Protein AF-0000000078002116 (afdb_homodimer)

Foldseek 3Di:
DALVVLQPDKDKDWDWDQDPVRDTFTQAIDIDSSNPHDQVFQAWDKDWGHDDVVDDCPLVPRTKIWTKGKHKQAAPPPDPDGDNHIDIDMGTDDIDRRDGSDPPPPPPPPDD/DALVVLLPDKDKDWDWDQDPVRDTFTLAIDIDSSNPDDQVFQAWDKDWGHDDVVPDPPQPPSTKIWTKGKHKQAADDPDPDGDNHIDIDMGTDDIDPRDGRDPPPPPPVPDD

Nearest PDB structures (foldseek):
  8t1l-assembly1_K  TM=4.601E-01  e=5.569E+00  Mus musculus
  8t9d-assembly1_K  TM=4.390E-01  e=6.264E+00  Homo sapiens
  5w5p-assembly1_A  TM=2.773E-01  e=3.479E+00  Acinetobacter phage AM24
  4r7y-assembly1_A  TM=2.164E-01  e=5.569E+00  Saccharolobus solfataricus P2
  5w5p-assembly1_A  TM=5.821E-01  e=2.685E+00  Acinetobacter phage AM24

Solvent-accessible surface area (backbone atoms only — not comparable to full-atom values): 12352 Å² total; per-residue (Å²): 56,57,75,71,67,34,53,39,28,29,42,34,45,31,40,28,35,48,46,97,87,72,45,75,36,59,29,24,28,45,75,42,47,52,66,74,50,66,73,85,57,51,60,71,44,80,41,69,22,35,70,64,75,89,50,74,72,72,73,62,58,30,56,18,32,37,30,33,21,44,44,76,44,65,44,50,56,70,61,101,79,50,51,85,41,7,31,41,37,37,41,41,42,43,74,42,73,78,33,62,50,64,76,70,74,78,73,76,73,74,74,135,58,58,72,74,70,31,56,37,30,30,43,35,46,30,42,30,36,46,45,96,86,71,46,76,36,57,28,20,28,44,74,42,47,50,58,76,51,67,73,85,56,52,59,72,43,79,41,68,24,34,62,67,75,88,48,71,73,74,64,72,55,12,58,22,33,38,29,33,21,44,42,76,43,69,44,51,61,89,57,99,80,53,51,84,41,8,30,41,37,37,39,40,42,43,73,42,72,79,36,62,46,58,74,68,74,78,73,74,71,74,73,135

Secondary structure (DSSP, 8-state):
--GGGGTTEEEEEEEEEE-TTS-EEEEEEEEEETTTS-TT--S-EEEEPBP-TTS-TT------EEEEEEEEE-TT-TTTTS-SS-EEEEEEEEEES---------------/--GGGGTTEEEEEEEEEE-TTS-EEEEEEEEEETTT--TT--S-EEEEPBP-TTS-TT------EEEEEEEEE-S---STTS-SS-EEEEEEEEEES---------------

pLDDT: mean 79.36, std 20.82, range [23.92, 98.0]

Organism: NCBI:txid55544

Radius of gyration: 19.46 Å; Cα contacts (8 Å, |Δi|>4): 494; chains: 2; bounding box: 41×71×50 Å

Sequence (224 aa):
MEQAELQGRILNLSVWHHDALGRNLFMGEVELELSSWDWSNTGPAWFNLQPRMRVLPDVLGSRGKLLFAVKFIPAGTEGAGLPPTGELHIWVKAAQSLMPIRSGTVDSFAQWMEQAELQGRILNLSVWHHDALGRNLFMGEVELELSSWDWSNTGPAWFNLQPRMRVLPDVLGSRGKLLFAVKFIPAGTEGAGLPPTGELHIWVKAAQSLMPIRSGTVDSFAQW

Structure (mmCIF, N/CA/C/O backbone):
data_AF-0000000078002116-model_v1
#
loop_
_entity.id
_entity.type
_entity.pdbx_description
1 polymer Hydrolase
#
loop_
_atom_site.group_PDB
_atom_site.id
_atom_site.type_symbol
_atom_site.label_atom_id
_atom_site.label_alt_id
_atom_site.label_comp_id
_atom_site.label_asym_id
_atom_site.label_entity_id
_atom_site.label_seq_id
_atom_site.pdbx_PDB_ins_code
_atom_site.Cartn_x
_atom_site.Cartn_y
_atom_site.Cartn_z
_atom_site.occupancy
_atom_site.B_iso_or_equiv
_atom_site.auth_seq_id
_atom_site.auth_comp_id
_atom_site.auth_asym_id
_atom_site.auth_atom_id
_atom_site.pdbx_PDB_model_num
ATOM 1 N N . MET A 1 1 ? -10.68 -10.227 8.625 1 85.19 1 MET A N 1
ATOM 2 C CA . MET A 1 1 ? -11.305 -8.922 8.445 1 85.19 1 MET A CA 1
ATOM 3 C C . MET A 1 1 ? -12.656 -9.055 7.758 1 85.19 1 MET A C 1
ATOM 5 O O . MET A 1 1 ? -12.797 -9.82 6.797 1 85.19 1 MET A O 1
ATOM 9 N N . GLU A 1 2 ? -13.602 -8.398 8.312 1 84.62 2 GLU A N 1
ATOM 10 C CA . GLU A 1 2 ? -14.914 -8.375 7.68 1 84.62 2 GLU A CA 1
ATOM 11 C C . GLU A 1 2 ? -15 -7.281 6.621 1 84.62 2 GLU A C 1
ATOM 13 O O . GLU A 1 2 ? -14.367 -6.23 6.754 1 84.62 2 GLU A O 1
ATOM 18 N N . GLN A 1 3 ? -15.742 -7.594 5.574 1 84.12 3 GLN A N 1
ATOM 19 C CA . GLN A 1 3 ? -15.906 -6.625 4.496 1 84.12 3 GLN A CA 1
ATOM 20 C C . GLN A 1 3 ? -16.453 -5.301 5.023 1 84.12 3 GLN A C 1
ATOM 22 O O . GLN A 1 3 ? -16.109 -4.234 4.516 1 84.12 3 GLN A O 1
ATOM 27 N N . ALA A 1 4 ? -17.312 -5.391 6.062 1 85.31 4 ALA A N 1
ATOM 28 C CA . ALA A 1 4 ? -17.906 -4.191 6.656 1 85.31 4 ALA A CA 1
ATOM 29 C C . ALA A 1 4 ? -16.828 -3.295 7.262 1 85.31 4 ALA A C 1
ATOM 31 O O .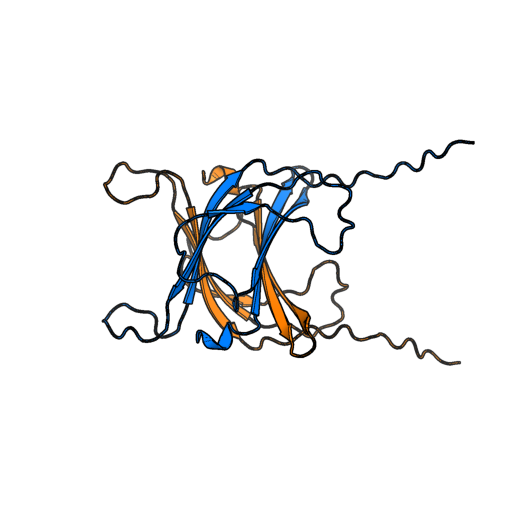 ALA A 1 4 ? -16.984 -2.072 7.309 1 85.31 4 ALA A O 1
ATOM 32 N N . GLU A 1 5 ? -15.766 -3.898 7.758 1 86.5 5 GLU A N 1
ATOM 33 C CA . GLU A 1 5 ? -14.664 -3.141 8.352 1 86.5 5 GLU A CA 1
ATOM 34 C C . GLU A 1 5 ? -13.953 -2.293 7.305 1 86.5 5 GLU A C 1
ATOM 36 O O . GLU A 1 5 ? -13.281 -1.317 7.641 1 86.5 5 GLU A O 1
ATOM 41 N N . LEU A 1 6 ? -14.148 -2.713 6.09 1 90.56 6 LEU A N 1
ATOM 42 C CA . LEU A 1 6 ? -13.508 -1.992 4.996 1 90.56 6 LEU A CA 1
ATOM 43 C C . LEU A 1 6 ? -14.234 -0.68 4.711 1 90.56 6 LEU A C 1
ATOM 45 O O . LEU A 1 6 ? -13.68 0.207 4.055 1 90.56 6 LEU A O 1
ATOM 49 N N . GLN A 1 7 ? -15.516 -0.78 5.434 1 87.12 7 GLN A N 1
ATOM 50 C CA . GLN A 1 7 ? -16.312 0.425 5.215 1 87.12 7 GLN A CA 1
ATOM 51 C C . GLN A 1 7 ? -15.695 1.624 5.934 1 87.12 7 GLN A C 1
ATOM 53 O O . GLN A 1 7 ? -15.43 1.564 7.137 1 87.12 7 GLN A O 1
ATOM 58 N N . GLY A 1 8 ? -15.133 2.631 5.355 1 92.69 8 GLY A N 1
ATOM 59 C CA . GLY A 1 8 ? -14.547 3.852 5.887 1 92.69 8 GLY A CA 1
ATOM 60 C C . GLY A 1 8 ? -13.039 3.9 5.742 1 92.69 8 GLY A C 1
ATOM 61 O O . GLY A 1 8 ? -12.398 4.867 6.164 1 92.69 8 GLY A O 1
ATOM 62 N N . ARG A 1 9 ? -12.555 2.744 5.281 1 94.38 9 ARG A N 1
ATOM 63 C CA . ARG A 1 9 ? -11.102 2.715 5.172 1 94.38 9 ARG A CA 1
ATOM 64 C C . ARG A 1 9 ? -10.648 3.119 3.771 1 94.38 9 ARG A C 1
ATOM 66 O O . ARG A 1 9 ? -11.352 2.873 2.791 1 94.38 9 ARG A O 1
ATOM 73 N N . ILE A 1 10 ? -9.539 3.768 3.77 1 96 10 ILE A N 1
ATOM 74 C CA . ILE A 1 10 ? -8.812 4.074 2.539 1 96 10 ILE A CA 1
ATOM 75 C C . ILE A 1 10 ? -7.402 3.506 2.615 1 96 10 ILE A C 1
ATOM 77 O O . ILE A 1 10 ? -6.695 3.713 3.605 1 96 10 ILE A O 1
ATOM 81 N N . LEU A 1 11 ? -7.082 2.705 1.647 1 97 11 LEU A N 1
ATOM 82 C CA . LEU A 1 11 ? -5.703 2.248 1.516 1 97 11 LEU A CA 1
ATOM 83 C C . LEU A 1 11 ? -4.953 3.074 0.475 1 97 11 LEU A C 1
ATOM 85 O O . LEU A 1 11 ? -5.484 3.355 -0.601 1 97 11 LEU A O 1
ATOM 89 N N . ASN A 1 12 ? -3.836 3.514 0.812 1 95.19 12 ASN A N 1
ATOM 90 C CA . ASN A 1 12 ? -2.971 4.242 -0.113 1 95.19 12 ASN A CA 1
ATOM 91 C C . ASN A 1 12 ? -1.7 3.457 -0.424 1 95.19 12 ASN A C 1
ATOM 93 O O . ASN A 1 12 ? -1.025 2.973 0.486 1 95.19 12 ASN A O 1
ATOM 97 N N . LEU A 1 13 ? -1.454 3.246 -1.633 1 96.94 13 LEU A N 1
ATOM 98 C CA . LEU A 1 13 ? -0.228 2.627 -2.127 1 96.94 13 LEU A CA 1
ATOM 99 C C . LEU A 1 13 ? 0.667 3.662 -2.801 1 96.94 13 LEU A C 1
ATOM 101 O O . LEU A 1 13 ? 0.299 4.23 -3.832 1 96.94 13 LEU A O 1
ATOM 105 N N . SER A 1 14 ? 1.8 3.932 -2.219 1 93 14 SER A N 1
ATOM 106 C CA . SER A 1 14 ? 2.701 4.902 -2.826 1 93 14 SER A CA 1
ATOM 107 C C . SER A 1 14 ? 4.039 4.266 -3.186 1 93 14 SER A C 1
ATOM 109 O O . SER A 1 14 ? 4.504 3.352 -2.5 1 93 14 SER A O 1
ATOM 111 N N . VAL A 1 15 ? 4.559 4.734 -4.238 1 94.62 15 VAL A N 1
ATOM 112 C CA . VAL A 1 15 ? 5.832 4.234 -4.746 1 94.62 15 VAL A CA 1
ATOM 113 C C . VAL A 1 15 ? 6.914 5.293 -4.555 1 94.62 15 VAL A C 1
ATOM 115 O O . VAL A 1 15 ? 6.688 6.477 -4.812 1 94.62 15 VAL A O 1
ATOM 118 N N . TRP A 1 16 ? 7.996 4.891 -4.043 1 92 16 TRP A N 1
ATOM 119 C CA . TRP A 1 16 ? 9.156 5.746 -3.83 1 92 16 TRP A CA 1
ATOM 120 C C . TRP A 1 16 ? 10.398 5.152 -4.492 1 92 16 TRP A C 1
ATOM 122 O O . TRP A 1 16 ? 10.438 3.955 -4.785 1 92 16 TRP A O 1
ATOM 132 N N . HIS A 1 17 ? 11.305 5.977 -4.812 1 92.19 17 HIS A N 1
ATOM 133 C CA . HIS A 1 17 ? 12.586 5.574 -5.383 1 92.19 17 HIS A CA 1
ATOM 134 C C . HIS A 1 17 ? 13.742 5.984 -4.484 1 92.19 17 HIS A C 1
ATOM 136 O O . HIS A 1 17 ? 13.852 7.152 -4.098 1 92.19 17 HIS A O 1
ATOM 142 N N . HIS A 1 18 ? 14.477 5.051 -4.059 1 92.44 18 HIS A N 1
ATOM 143 C CA . HIS A 1 18 ? 15.711 5.332 -3.342 1 92.44 18 HIS A CA 1
ATOM 144 C C . HIS A 1 18 ? 16.875 5.551 -4.309 1 92.44 18 HIS A C 1
ATOM 146 O O . HIS A 1 18 ? 17.344 4.602 -4.941 1 92.44 18 HIS A O 1
ATOM 152 N N . ASP A 1 19 ? 17.359 6.773 -4.324 1 89.12 19 ASP A N 1
ATOM 153 C CA . ASP A 1 19 ? 18.359 7.066 -5.352 1 89.12 19 ASP A CA 1
ATOM 154 C C . ASP A 1 19 ? 19.766 6.852 -4.824 1 89.12 19 ASP A C 1
ATOM 156 O O . ASP A 1 19 ? 19.953 6.457 -3.672 1 89.12 19 ASP A O 1
ATOM 160 N N . ALA A 1 20 ? 20.734 7.094 -5.684 1 89 20 ALA A N 1
ATOM 161 C CA . ALA A 1 20 ? 22.125 6.809 -5.402 1 89 20 ALA A CA 1
ATOM 162 C C . ALA A 1 20 ? 22.672 7.723 -4.305 1 89 20 ALA A C 1
ATOM 164 O O . ALA A 1 20 ? 23.688 7.422 -3.686 1 89 20 ALA A O 1
ATOM 165 N N . LEU A 1 21 ? 22.062 8.844 -4.113 1 89.44 21 LEU A N 1
ATOM 166 C CA . LEU A 1 21 ? 22.516 9.789 -3.098 1 89.44 21 LEU A CA 1
ATOM 167 C C . LEU A 1 21 ? 21.859 9.492 -1.753 1 89.44 21 LEU A C 1
ATOM 169 O O . LEU A 1 21 ? 22.062 10.227 -0.782 1 89.44 21 LEU A O 1
ATOM 173 N N . GLY A 1 22 ? 21 8.516 -1.694 1 88.12 22 GLY A N 1
ATOM 174 C CA . GLY A 1 22 ? 20.375 8.117 -0.445 1 88.12 22 GLY A CA 1
ATOM 175 C C . GLY A 1 22 ? 19.047 8.812 -0.2 1 88.12 22 GLY A C 1
ATOM 176 O O . GLY A 1 22 ? 18.484 8.719 0.891 1 88.12 22 GLY A O 1
ATOM 177 N N . ARG A 1 23 ? 18.609 9.492 -1.262 1 88.62 23 ARG A N 1
ATOM 178 C CA . ARG A 1 23 ? 17.328 10.188 -1.146 1 88.62 23 ARG A CA 1
ATOM 179 C C . ARG A 1 23 ? 16.172 9.281 -1.555 1 88.62 23 ARG A C 1
ATOM 181 O O . ARG A 1 23 ? 16.281 8.531 -2.529 1 88.62 23 ARG A O 1
ATOM 188 N N . ASN A 1 24 ? 15.164 9.328 -0.735 1 88.69 24 ASN A N 1
ATOM 189 C CA . ASN A 1 24 ? 13.914 8.703 -1.146 1 88.69 24 ASN A CA 1
ATOM 190 C C . ASN A 1 24 ? 13.008 9.695 -1.883 1 88.69 24 ASN A C 1
ATOM 192 O O . ASN A 1 24 ? 12.594 10.703 -1.314 1 88.69 24 ASN A O 1
ATOM 196 N N . LEU A 1 25 ? 12.75 9.375 -3.121 1 85.69 25 LEU A N 1
ATOM 197 C CA . LEU A 1 25 ? 11.969 10.25 -3.992 1 85.69 25 LEU A CA 1
ATOM 198 C C . LEU A 1 25 ? 10.562 9.711 -4.191 1 85.69 25 LEU A C 1
ATOM 200 O O . LEU A 1 25 ? 10.383 8.555 -4.578 1 85.69 25 LEU A O 1
ATOM 204 N N . PHE A 1 26 ? 9.664 10.531 -3.898 1 88.88 26 PHE A N 1
ATOM 205 C CA . PHE A 1 26 ? 8.266 10.156 -4.09 1 88.88 26 PHE A CA 1
ATOM 206 C C . PHE A 1 26 ? 7.922 10.086 -5.574 1 88.88 26 PHE A C 1
ATOM 208 O O . PHE A 1 26 ? 8.109 11.062 -6.305 1 88.88 26 PHE A O 1
ATOM 215 N N . MET A 1 27 ? 7.371 8.914 -6.023 1 88.44 27 MET A N 1
ATOM 216 C CA . MET A 1 27 ? 7.043 8.742 -7.438 1 88.44 27 MET A CA 1
ATOM 217 C C . MET A 1 27 ? 5.547 8.93 -7.676 1 88.44 27 MET A C 1
ATOM 219 O O . MET A 1 27 ? 5.121 9.18 -8.805 1 88.44 27 MET A O 1
ATOM 223 N N . GLY A 1 28 ? 4.734 8.703 -6.684 1 90.62 28 GLY A N 1
ATOM 224 C CA . GLY A 1 28 ? 3.291 8.852 -6.773 1 90.62 28 GLY A CA 1
ATOM 225 C C . GLY A 1 28 ? 2.537 7.816 -5.957 1 90.62 28 GLY A C 1
ATOM 226 O O . GLY A 1 28 ? 3.146 6.965 -5.309 1 90.62 28 GLY A O 1
ATOM 227 N N . GLU A 1 29 ? 1.266 8.039 -5.918 1 92.75 29 GLU A N 1
ATOM 228 C CA . GLU A 1 29 ? 0.455 7.133 -5.105 1 92.75 29 GLU A CA 1
ATOM 229 C C . GLU A 1 29 ? -0.91 6.891 -5.746 1 92.75 29 GLU A C 1
ATOM 231 O O . GLU A 1 29 ? -1.332 7.645 -6.625 1 92.75 29 GLU A O 1
ATOM 236 N N . VAL A 1 30 ? -1.497 5.777 -5.375 1 94.69 30 VAL A N 1
ATOM 237 C CA . VAL A 1 30 ? -2.887 5.469 -5.691 1 94.69 30 VAL A CA 1
ATOM 238 C C . VAL A 1 30 ? -3.672 5.23 -4.406 1 94.69 30 VAL A C 1
ATOM 240 O O . VAL A 1 30 ? -3.189 4.555 -3.492 1 94.69 30 VAL A O 1
ATOM 243 N N . GLU A 1 31 ? -4.828 5.812 -4.375 1 94.88 31 GLU A N 1
ATOM 244 C CA . GLU A 1 31 ? -5.711 5.648 -3.225 1 94.88 31 GLU A CA 1
ATOM 245 C C . GLU A 1 31 ? -6.867 4.703 -3.545 1 94.88 31 GLU A C 1
ATOM 247 O O . GLU A 1 31 ? -7.52 4.844 -4.582 1 94.88 31 GLU A O 1
ATOM 252 N N . LEU A 1 32 ? -7.086 3.758 -2.662 1 96.88 32 LEU A N 1
ATOM 253 C CA . LEU A 1 32 ? -8.211 2.834 -2.738 1 96.88 32 LEU A CA 1
ATOM 254 C C . LEU A 1 32 ? -9.25 3.152 -1.667 1 96.88 32 LEU A C 1
ATOM 256 O O . LEU A 1 32 ? -9.07 2.809 -0.497 1 96.88 32 LEU A O 1
ATOM 260 N N . GLU A 1 33 ? -10.242 3.852 -2.07 1 96.56 33 GLU A N 1
ATOM 261 C CA . GLU A 1 33 ? -11.391 3.961 -1.171 1 96.56 33 GLU A CA 1
ATOM 262 C C . GLU A 1 33 ? -12.164 2.65 -1.103 1 96.56 33 GLU A C 1
ATOM 264 O O . GLU A 1 33 ? -12.93 2.328 -2.012 1 96.56 33 GLU A O 1
ATOM 269 N N . LEU A 1 34 ? -12.055 1.946 -0.032 1 96.44 34 LEU A N 1
ATOM 270 C CA . LEU A 1 34 ? -12.461 0.546 -0.001 1 96.44 34 LEU A CA 1
ATOM 271 C C . LEU A 1 34 ? -13.977 0.423 0.009 1 96.44 34 LEU A C 1
ATOM 273 O O . LEU A 1 34 ? -14.523 -0.602 -0.405 1 96.44 34 LEU A O 1
ATOM 277 N N . SER A 1 35 ? -14.688 1.468 0.404 1 94.31 35 SER A N 1
ATOM 278 C CA . SER A 1 35 ? -16.141 1.45 0.373 1 94.31 35 SER A CA 1
ATOM 279 C C . SER A 1 35 ? -16.672 1.582 -1.054 1 94.31 35 SER A C 1
ATOM 281 O O . SER A 1 35 ? -17.734 1.053 -1.381 1 94.31 35 SER A O 1
ATOM 283 N N . SER A 1 36 ? -15.938 2.26 -1.891 1 94.62 36 SER A N 1
ATOM 284 C CA . SER A 1 36 ? -16.438 2.553 -3.23 1 94.62 36 SER A CA 1
ATOM 285 C C . SER A 1 36 ? -15.602 1.857 -4.297 1 94.62 36 SER A C 1
ATOM 287 O O . SER A 1 36 ? -15.766 2.117 -5.492 1 94.62 36 SER A O 1
ATOM 289 N N . TRP A 1 37 ? -14.734 1.063 -3.854 1 94.88 37 TRP A N 1
ATOM 290 C CA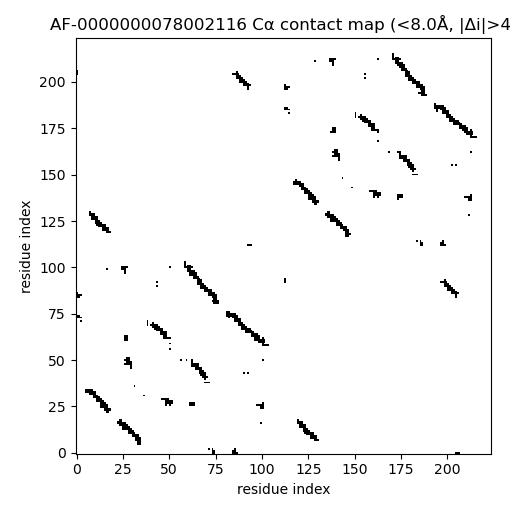 . TRP A 1 37 ? -13.922 0.318 -4.812 1 94.88 37 TRP A CA 1
ATOM 291 C C . TRP A 1 37 ? -14.789 -0.645 -5.621 1 94.88 37 TRP A C 1
ATOM 293 O O . TRP A 1 37 ? -15.742 -1.229 -5.09 1 94.88 37 TRP A O 1
ATOM 303 N N . ASP A 1 38 ? -14.461 -0.823 -6.879 1 95.44 38 ASP A N 1
ATOM 304 C CA . ASP A 1 38 ? -15.188 -1.775 -7.715 1 95.44 38 ASP A CA 1
ATOM 305 C C . ASP A 1 38 ? -14.68 -3.199 -7.488 1 95.44 38 ASP A C 1
ATOM 307 O O . ASP A 1 38 ? -13.812 -3.682 -8.219 1 95.44 38 ASP A O 1
ATOM 311 N N . TRP A 1 39 ? -15.273 -3.945 -6.57 1 93.25 39 TRP A N 1
ATOM 312 C CA . TRP A 1 39 ? -14.836 -5.273 -6.152 1 93.25 39 TRP A CA 1
ATOM 313 C C . TRP A 1 39 ? -15.156 -6.316 -7.219 1 93.25 39 TRP A C 1
ATOM 315 O O . TRP A 1 39 ? -14.688 -7.453 -7.141 1 93.25 39 TRP A O 1
ATOM 325 N N . SER A 1 40 ? -15.922 -5.988 -8.219 1 93.69 40 SER A N 1
ATOM 326 C CA . SER A 1 40 ? -16.234 -6.914 -9.305 1 93.69 40 SER A CA 1
ATOM 327 C C . SER A 1 40 ? -15.094 -6.988 -10.312 1 93.69 40 SER A C 1
ATOM 329 O O . SER A 1 40 ? -14.992 -7.957 -11.07 1 93.69 40 SER A O 1
ATOM 331 N N . ASN A 1 41 ? -14.336 -5.926 -10.383 1 92.19 41 ASN A N 1
ATOM 332 C CA . ASN A 1 41 ? -13.172 -5.895 -11.258 1 92.19 41 ASN A CA 1
ATOM 333 C C . ASN A 1 41 ? -11.914 -6.375 -10.539 1 92.19 41 ASN A C 1
ATOM 335 O O . ASN A 1 41 ? -11.172 -5.57 -9.977 1 92.19 41 ASN A O 1
ATOM 339 N N . THR A 1 42 ? -11.648 -7.645 -10.664 1 94.12 42 THR A N 1
ATOM 340 C CA . THR A 1 42 ? -10.547 -8.227 -9.906 1 94.12 42 THR A CA 1
ATOM 341 C C . THR A 1 42 ? -9.312 -8.398 -10.781 1 94.12 42 THR A C 1
ATOM 343 O O . THR A 1 42 ? -8.289 -8.922 -10.328 1 94.12 42 THR A O 1
ATOM 346 N N . GLY A 1 43 ? -9.438 -8.094 -12.086 1 95.75 43 GLY A N 1
ATOM 347 C CA . GLY A 1 43 ? -8.273 -8.125 -12.961 1 95.75 43 GLY A CA 1
ATOM 348 C C . GLY A 1 43 ? -7.371 -6.914 -12.797 1 95.75 43 GLY A C 1
ATOM 349 O O . GLY A 1 43 ? -7.773 -5.91 -12.203 1 95.75 43 GLY A O 1
ATOM 350 N N . PRO A 1 44 ? -6.188 -7.125 -13.344 1 96.06 44 PRO A N 1
ATOM 351 C CA . PRO A 1 44 ? -5.258 -5.996 -13.242 1 96.06 44 PRO A CA 1
ATOM 352 C C . PRO A 1 44 ? -5.695 -4.801 -14.086 1 96.06 44 PRO A C 1
ATOM 354 O O . PRO A 1 44 ? -6.27 -4.973 -15.164 1 96.06 44 PRO A O 1
ATOM 357 N N . ALA A 1 45 ? -5.535 -3.609 -13.578 1 96.94 45 ALA A N 1
ATOM 358 C CA . ALA A 1 45 ? -5.789 -2.365 -14.305 1 96.94 45 ALA A CA 1
ATOM 359 C C . ALA A 1 45 ? -4.68 -1.35 -14.055 1 96.94 45 ALA A C 1
ATOM 361 O O . ALA A 1 45 ? -3.992 -1.407 -13.031 1 96.94 45 ALA A O 1
ATOM 362 N N . TRP A 1 46 ? -4.5 -0.467 -15.07 1 96.5 46 TRP A N 1
ATOM 363 C CA . TRP A 1 46 ? -3.533 0.618 -14.93 1 96.5 46 TRP A CA 1
ATOM 364 C C . TRP A 1 46 ? -4.133 1.789 -14.156 1 96.5 46 TRP A C 1
ATOM 366 O O . TRP A 1 46 ? -5.223 2.262 -14.484 1 96.5 46 TRP A O 1
ATOM 376 N N . PHE A 1 47 ? -3.439 2.242 -13.164 1 95.19 47 PHE A N 1
ATOM 377 C CA . PHE A 1 47 ? -3.824 3.422 -12.398 1 95.19 47 PHE A CA 1
ATOM 378 C C . PHE A 1 47 ? -2.744 4.496 -12.477 1 95.19 47 PHE A C 1
ATOM 380 O O . PHE A 1 47 ? -1.561 4.207 -12.289 1 95.19 47 PHE A O 1
ATOM 387 N N . ASN A 1 48 ? -3.18 5.742 -12.812 1 92.25 48 ASN A N 1
ATOM 388 C CA . ASN A 1 48 ? -2.234 6.852 -12.781 1 92.25 48 ASN A CA 1
ATOM 389 C C . ASN A 1 48 ? -1.778 7.168 -11.359 1 92.25 48 ASN A C 1
ATOM 391 O O . ASN A 1 48 ? -2.604 7.328 -10.461 1 92.25 48 ASN A O 1
ATOM 395 N N . LEU A 1 49 ? -0.491 7.25 -11.234 1 92.12 49 LEU A N 1
ATOM 396 C CA . LEU A 1 49 ? 0.035 7.688 -9.953 1 92.12 49 LEU A CA 1
ATOM 397 C C . LEU A 1 49 ? -0.206 9.18 -9.742 1 92.12 49 LEU A C 1
ATOM 399 O O . LEU A 1 49 ? 0.053 9.984 -10.641 1 92.12 49 LEU A O 1
ATOM 403 N N . GLN A 1 50 ? -0.759 9.414 -8.586 1 87.81 50 GLN A N 1
ATOM 404 C CA . GLN A 1 50 ? -1.098 10.797 -8.258 1 87.81 50 GLN A CA 1
ATOM 405 C C . GLN A 1 50 ? -0.019 11.438 -7.391 1 87.81 50 GLN A C 1
ATOM 407 O O . GLN A 1 50 ? 0.646 10.75 -6.613 1 87.81 50 GLN A O 1
ATOM 412 N N . PRO A 1 51 ? 0.198 12.781 -7.566 1 82 51 PRO A N 1
ATOM 413 C CA . PRO A 1 51 ? 1.068 13.469 -6.609 1 82 51 PRO A CA 1
ATOM 414 C C . PRO A 1 51 ? 0.477 13.523 -5.203 1 82 51 PRO A C 1
ATOM 416 O O . PRO A 1 51 ? -0.715 13.258 -5.02 1 82 51 PRO A O 1
ATOM 419 N N . ARG A 1 52 ? 1.391 13.719 -4.164 1 72.5 52 ARG A N 1
ATOM 420 C CA . ARG A 1 52 ? 0.872 13.836 -2.807 1 72.5 52 ARG A CA 1
ATOM 421 C C . ARG A 1 52 ? -0.091 15.016 -2.688 1 72.5 52 ARG A C 1
ATOM 423 O O . ARG A 1 52 ? 0.131 16.062 -3.285 1 72.5 52 ARG A O 1
ATOM 430 N N . MET A 1 53 ? -1.312 14.75 -2.543 1 57.12 53 MET A N 1
ATOM 431 C CA . MET A 1 53 ? -2.371 15.75 -2.48 1 57.12 53 MET A CA 1
ATOM 432 C C . MET A 1 53 ? -1.851 17.062 -1.883 1 57.12 53 MET A C 1
ATOM 434 O O . MET A 1 53 ? -2.289 18.141 -2.271 1 57.12 53 MET A O 1
ATOM 438 N N . ARG A 1 54 ? -1.183 17.078 -0.73 1 51.88 54 ARG A N 1
ATOM 439 C CA . ARG A 1 54 ? -0.854 18.391 -0.162 1 51.88 54 ARG A CA 1
ATOM 440 C C . ARG A 1 54 ? -0.005 19.203 -1.128 1 51.88 54 ARG A C 1
ATOM 442 O O . ARG A 1 54 ? 0.206 20.406 -0.916 1 51.88 54 ARG A O 1
ATOM 449 N N . VAL A 1 55 ? 0.579 18.516 -2.031 1 50.19 55 VAL A N 1
ATOM 450 C CA . VAL A 1 55 ? 1.487 19.328 -2.832 1 50.19 55 VAL A CA 1
ATOM 451 C C . VAL A 1 55 ? 0.713 20 -3.959 1 50.19 55 VAL A C 1
ATOM 453 O O . VAL A 1 55 ? -0.169 19.391 -4.57 1 50.19 55 VAL A O 1
ATOM 456 N N . LEU A 1 56 ? 0.632 21.25 -3.959 1 46.38 56 LEU A N 1
ATOM 457 C CA . LEU A 1 56 ? 0.086 22.047 -5.051 1 46.38 56 LEU A CA 1
ATOM 458 C C . LEU A 1 56 ? 0.289 21.359 -6.391 1 46.38 56 LEU A C 1
ATOM 460 O O . LEU A 1 56 ? 1.396 20.906 -6.703 1 46.38 56 LEU A O 1
ATOM 464 N N . PRO A 1 57 ? -0.757 20.891 -7.062 1 47.66 57 PRO A N 1
ATOM 465 C CA . PRO A 1 57 ? -0.835 20.234 -8.367 1 47.66 57 PRO A CA 1
ATOM 466 C C . PRO A 1 57 ? 0.208 20.75 -9.352 1 47.66 57 PRO A C 1
ATOM 468 O O . PRO A 1 57 ? 0.415 20.141 -10.414 1 47.66 57 PRO A O 1
ATOM 471 N N . ASP A 1 58 ? 0.621 21.953 -9.289 1 46.06 58 ASP A N 1
ATOM 472 C CA . ASP A 1 58 ? 1.274 22.469 -10.484 1 46.06 58 ASP A CA 1
ATOM 473 C C . ASP A 1 58 ? 2.43 21.578 -10.922 1 46.06 58 ASP A C 1
ATOM 475 O O . ASP A 1 58 ? 2.992 21.75 -12 1 46.06 58 ASP A O 1
ATOM 479 N N . VAL A 1 59 ? 3.371 21.375 -10.117 1 50.19 59 VAL A N 1
ATOM 480 C CA . VAL A 1 59 ? 4.562 20.797 -10.734 1 50.19 59 VAL A CA 1
ATOM 481 C C . VAL A 1 59 ? 4.273 19.375 -11.195 1 50.19 59 VAL A C 1
ATOM 483 O O . VAL A 1 59 ? 4.141 18.469 -10.367 1 50.19 59 VAL A O 1
ATOM 486 N N . LEU A 1 60 ? 3.512 19.234 -12.336 1 47.62 60 LEU A N 1
ATOM 487 C CA . LEU A 1 60 ? 2.906 18.016 -12.875 1 47.62 60 LEU A CA 1
ATOM 488 C C . LEU A 1 60 ? 3.936 16.906 -12.977 1 47.62 60 LEU A C 1
ATOM 490 O O . LEU A 1 60 ? 3.639 15.828 -13.508 1 47.62 60 LEU A O 1
ATOM 494 N N . GLY A 1 61 ? 5.195 17.125 -12.977 1 50.25 61 GLY A N 1
ATOM 495 C CA . GLY A 1 61 ? 5.984 16.141 -13.703 1 50.25 61 GLY A CA 1
ATOM 496 C C . GLY A 1 61 ? 5.703 14.711 -13.258 1 50.25 61 GLY A C 1
ATOM 497 O O . GLY A 1 61 ? 4.664 14.438 -12.656 1 50.25 61 GLY A O 1
ATOM 498 N N . SER A 1 62 ? 6.473 13.961 -12.758 1 53.28 62 SER A N 1
ATOM 499 C CA . SER A 1 62 ? 6.48 12.5 -12.805 1 53.28 62 SER A CA 1
ATOM 500 C C . SER A 1 62 ? 5.168 11.922 -12.289 1 53.28 62 SER A C 1
ATOM 502 O O . SER A 1 62 ? 4.73 12.25 -11.188 1 53.28 62 SER A O 1
ATOM 504 N N . ARG A 1 63 ? 3.746 11.641 -13.328 1 62.12 63 ARG A N 1
ATOM 505 C CA . ARG A 1 63 ? 2.713 10.758 -12.789 1 62.12 63 ARG A CA 1
ATOM 506 C C . ARG A 1 63 ? 2.816 9.359 -13.391 1 62.12 63 ARG A C 1
ATOM 508 O O . ARG A 1 63 ? 2.725 9.195 -14.609 1 62.12 63 ARG A O 1
ATOM 515 N N . GLY A 1 64 ? 3.355 8.367 -13.398 1 89.25 64 GLY A N 1
ATOM 516 C CA . GLY A 1 64 ? 3.42 6.969 -13.805 1 89.25 64 GLY A CA 1
ATOM 517 C C . GLY A 1 64 ? 2.154 6.195 -13.492 1 89.25 64 GLY A C 1
ATOM 518 O O . GLY A 1 64 ? 1.152 6.777 -13.07 1 89.25 64 GLY A O 1
ATOM 519 N N . LYS A 1 65 ? 2.363 5.07 -14.016 1 94 65 LYS A N 1
ATOM 520 C CA . LYS A 1 65 ? 1.21 4.203 -13.805 1 94 65 LYS A CA 1
ATOM 521 C C . LYS A 1 65 ? 1.613 2.922 -13.078 1 94 65 LYS A C 1
ATOM 523 O O . LYS A 1 65 ? 2.762 2.484 -13.172 1 94 65 LYS A O 1
ATOM 528 N N . LEU A 1 66 ? 0.775 2.527 -12.344 1 95.69 66 LEU A N 1
ATOM 529 C CA . LEU A 1 66 ? 0.918 1.222 -11.711 1 95.69 66 LEU A CA 1
ATOM 530 C C . LEU A 1 66 ? -0.132 0.246 -12.227 1 95.69 66 LEU A C 1
ATOM 532 O O . LEU A 1 66 ? -1.303 0.606 -12.375 1 95.69 66 LEU A O 1
ATOM 536 N N . LEU A 1 67 ? 0.295 -0.923 -12.641 1 96.62 67 LEU A N 1
ATOM 537 C CA . LEU A 1 67 ? -0.604 -2.02 -12.984 1 96.62 67 LEU A CA 1
ATOM 538 C C . LEU A 1 67 ? -0.821 -2.938 -11.789 1 96.62 67 LEU A C 1
ATOM 540 O O . LEU A 1 67 ? 0.111 -3.607 -11.336 1 96.62 67 LEU A O 1
ATOM 544 N N . PHE A 1 68 ? -2.035 -2.904 -11.242 1 96.69 68 PHE A N 1
ATOM 545 C CA . PHE A 1 68 ? -2.281 -3.812 -10.133 1 96.69 68 PHE A CA 1
ATOM 546 C C . PHE A 1 68 ? -3.734 -4.273 -10.117 1 96.69 68 PHE A C 1
ATOM 548 O O . PHE A 1 68 ? -4.578 -3.705 -10.812 1 96.69 68 PHE A O 1
ATOM 555 N N . ALA A 1 69 ? -3.982 -5.387 -9.414 1 97.38 69 ALA A N 1
ATOM 556 C CA . ALA A 1 69 ? -5.309 -5.93 -9.141 1 97.38 69 ALA A CA 1
ATOM 557 C C . ALA A 1 69 ? -5.578 -5.988 -7.641 1 97.38 69 ALA A C 1
ATOM 559 O O . ALA A 1 69 ? -4.648 -6.109 -6.84 1 97.38 69 ALA A O 1
ATOM 560 N N . VAL A 1 70 ? -6.832 -5.84 -7.305 1 97 70 VAL A N 1
ATOM 561 C CA . VAL A 1 70 ? -7.27 -5.906 -5.914 1 97 70 VAL A CA 1
ATOM 562 C C . VAL A 1 70 ? -8.477 -6.84 -5.793 1 97 70 VAL A C 1
ATOM 564 O O . VAL A 1 70 ? -9.383 -6.797 -6.625 1 97 70 VAL A O 1
ATOM 567 N N . LYS A 1 71 ? -8.391 -7.668 -4.77 1 95.56 71 LYS A N 1
ATOM 568 C CA . LYS A 1 71 ? -9.523 -8.547 -4.492 1 95.56 71 LYS A CA 1
ATOM 569 C C . LYS A 1 71 ? -9.703 -8.742 -2.99 1 95.56 71 LYS A C 1
ATOM 571 O O . LYS A 1 71 ? -8.727 -8.914 -2.258 1 95.56 71 LYS A O 1
ATOM 576 N N . PHE A 1 72 ? -10.938 -8.688 -2.498 1 94.12 72 PHE A N 1
ATOM 577 C CA . PHE A 1 72 ? -11.266 -9.078 -1.132 1 94.12 72 PHE A CA 1
ATOM 578 C C . PHE A 1 72 ? -11.719 -10.531 -1.077 1 94.12 72 PHE A C 1
ATOM 580 O O . PHE A 1 72 ? -12.594 -10.945 -1.84 1 94.12 72 PHE A O 1
ATOM 587 N N . ILE A 1 73 ? -11.094 -11.328 -0.261 1 92.5 73 ILE A N 1
ATOM 588 C CA . ILE A 1 73 ? -11.484 -12.711 -0.012 1 92.5 73 ILE A CA 1
ATOM 589 C C . ILE A 1 73 ? -12.242 -12.805 1.308 1 92.5 73 ILE A C 1
ATOM 591 O O . ILE A 1 73 ? -11.648 -12.719 2.383 1 92.5 73 ILE A O 1
ATOM 595 N N . PRO A 1 74 ? -13.547 -12.914 1.291 1 88.19 74 PRO A N 1
ATOM 596 C CA . PRO A 1 74 ? -14.32 -12.969 2.531 1 88.19 74 PRO A C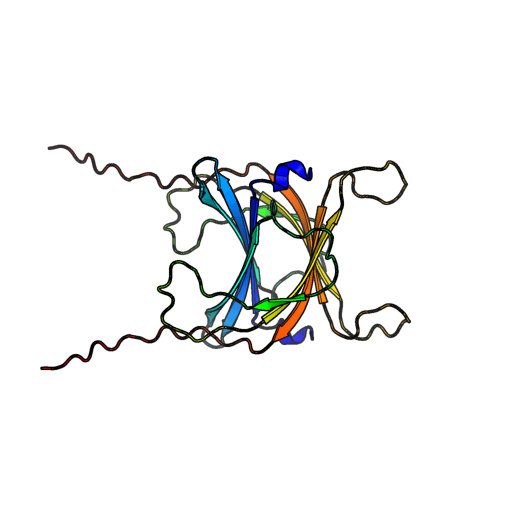A 1
ATOM 597 C C . PRO A 1 74 ? -13.961 -14.172 3.4 1 88.19 74 PRO A C 1
ATOM 599 O O . PRO A 1 74 ? -13.422 -15.164 2.9 1 88.19 74 PRO A O 1
ATOM 602 N N . ALA A 1 75 ? -14.336 -13.906 4.703 1 82.69 75 ALA A N 1
ATOM 603 C CA . ALA A 1 75 ? -14.148 -15.008 5.645 1 82.69 75 ALA A CA 1
ATOM 604 C C . ALA A 1 75 ? -14.992 -16.219 5.25 1 82.69 75 ALA A C 1
ATOM 606 O O . ALA A 1 75 ? -16.078 -16.062 4.688 1 82.69 75 ALA A O 1
ATOM 607 N N . GLY A 1 76 ? -14.922 -17.391 5.898 1 66.5 76 GLY A N 1
ATOM 608 C CA . GLY A 1 76 ? -15.789 -18.547 5.852 1 66.5 76 GLY A CA 1
ATOM 609 C C . GLY A 1 76 ? -15.453 -19.5 4.723 1 66.5 76 GLY A C 1
ATOM 610 O O . GLY A 1 76 ? -16.109 -20.531 4.555 1 66.5 76 GLY A O 1
ATOM 611 N N . THR A 1 77 ? -15.312 -18.922 3.436 1 53.22 77 THR A N 1
ATOM 612 C CA . THR A 1 77 ? -15.672 -20.094 2.635 1 53.22 77 THR A CA 1
ATOM 613 C C . THR A 1 77 ? -15.094 -21.359 3.24 1 53.22 77 THR A C 1
ATOM 615 O O . THR A 1 77 ? -13.875 -21.516 3.326 1 53.22 77 THR A O 1
ATOM 618 N N . GLU A 1 78 ? -15.844 -21.922 4.184 1 47.81 78 GLU A N 1
ATOM 619 C CA . GLU A 1 78 ? -15.625 -23.219 4.836 1 47.81 78 GLU A CA 1
ATOM 620 C C . GLU A 1 78 ? -14.805 -24.141 3.949 1 47.81 78 GLU A C 1
ATOM 622 O O . GLU A 1 78 ? -14.438 -25.25 4.367 1 47.81 78 GLU A O 1
ATOM 627 N N . GLY A 1 79 ? -14.727 -24.156 2.717 1 48.72 79 GLY A N 1
ATOM 628 C CA . GLY A 1 79 ? -14.039 -25.391 2.359 1 48.72 79 GLY A CA 1
ATOM 629 C C . GLY A 1 79 ? -12.633 -25.484 2.922 1 48.72 79 GLY A C 1
ATOM 630 O O . GLY A 1 79 ? -12.117 -24.5 3.463 1 48.72 79 GLY A O 1
ATOM 631 N N . ALA A 1 80 ? -11.922 -26.484 3.266 1 57.81 80 ALA A N 1
ATOM 632 C CA . ALA A 1 80 ? -10.68 -26.969 3.861 1 57.81 80 ALA A CA 1
ATOM 633 C C . ALA A 1 80 ? -9.547 -25.969 3.662 1 57.81 80 ALA A C 1
ATOM 635 O O . ALA A 1 80 ? -8.641 -25.875 4.488 1 57.81 80 ALA A O 1
ATOM 636 N N . GLY A 1 81 ? -9.766 -24.797 2.787 1 58.31 81 GLY A N 1
ATOM 637 C CA . GLY A 1 81 ? -8.602 -24.047 2.344 1 58.31 81 GLY A CA 1
ATOM 638 C C . GLY A 1 81 ? -8.758 -22.547 2.518 1 58.31 81 GLY A C 1
ATOM 639 O O . GLY A 1 81 ? -7.867 -21.781 2.158 1 58.31 81 GLY A O 1
ATOM 640 N N . LEU A 1 82 ? -10 -22.094 2.885 1 59.44 82 LEU A N 1
ATOM 641 C CA . LEU A 1 82 ? -10.18 -20.641 2.84 1 59.44 82 LEU A CA 1
ATOM 642 C C . LEU A 1 82 ? -9.789 -20.016 4.168 1 59.44 82 LEU A C 1
ATOM 644 O O . LEU A 1 82 ? -9.875 -20.641 5.219 1 59.44 82 LEU A O 1
ATOM 648 N N . PRO A 1 83 ? -9.289 -18.672 4.16 1 65.44 83 PRO A N 1
ATOM 649 C CA . PRO A 1 83 ? -8.812 -18 5.371 1 65.44 83 PRO A CA 1
ATOM 650 C C . PRO A 1 83 ? -9.922 -17.781 6.395 1 65.44 83 PRO A C 1
ATOM 652 O O . PRO A 1 83 ? -11.078 -17.562 6.023 1 65.44 83 PRO A O 1
ATOM 655 N N . PRO A 1 84 ? -9.68 -18.016 7.656 1 71.06 84 PRO A N 1
ATOM 656 C CA . PRO A 1 84 ? -10.641 -17.828 8.742 1 71.06 84 PRO A CA 1
ATOM 657 C C . PRO A 1 84 ? -11.195 -16.391 8.805 1 71.06 84 PRO A C 1
ATOM 659 O O . PRO A 1 84 ? -12.266 -16.172 9.367 1 71.06 84 PRO A O 1
ATOM 662 N N . THR A 1 85 ? -10.422 -15.477 8.328 1 81.62 85 THR A N 1
ATOM 663 C CA . THR A 1 85 ? -10.859 -14.086 8.25 1 81.62 85 THR A CA 1
ATOM 664 C C . THR A 1 85 ? -10.703 -13.547 6.836 1 81.62 85 THR A C 1
ATOM 666 O O . THR A 1 85 ? -10.016 -14.148 6.012 1 81.62 85 THR A O 1
ATOM 669 N N . GLY A 1 86 ? -11.539 -12.625 6.523 1 90.94 86 GLY A N 1
ATOM 670 C CA . GLY A 1 86 ? -11.391 -11.977 5.23 1 90.94 86 GLY A CA 1
ATOM 671 C C . GLY A 1 86 ? -10.016 -11.359 5.023 1 90.94 86 GLY A C 1
ATOM 672 O O . GLY A 1 86 ? -9.344 -10.992 5.984 1 90.94 86 GLY A O 1
ATOM 673 N N . GLU A 1 87 ? -9.594 -11.383 3.797 1 94.38 87 GLU A N 1
ATOM 674 C CA . GLU A 1 87 ? -8.297 -10.797 3.467 1 94.38 87 GLU A CA 1
ATOM 675 C C . GLU A 1 87 ? -8.383 -9.953 2.201 1 94.38 87 GLU A C 1
ATOM 677 O O . GLU A 1 87 ? -9.18 -10.242 1.306 1 94.38 87 GLU A O 1
ATOM 682 N N . LEU A 1 88 ? -7.637 -8.867 2.236 1 95.5 88 LEU A N 1
ATOM 683 C CA . LEU A 1 88 ? -7.484 -8.039 1.049 1 95.5 88 LEU A CA 1
ATOM 684 C C . LEU A 1 88 ? -6.199 -8.383 0.304 1 95.5 88 LEU A C 1
ATOM 686 O O . LEU A 1 88 ? -5.113 -8.344 0.88 1 95.5 88 LEU A O 1
ATOM 690 N N . HIS A 1 89 ? -6.273 -8.789 -0.95 1 96.56 89 HIS A N 1
ATOM 691 C CA . HIS A 1 89 ? -5.137 -9.148 -1.793 1 96.56 89 HIS A CA 1
ATOM 692 C C . HIS A 1 89 ? -4.84 -8.055 -2.811 1 96.56 89 HIS A C 1
ATOM 694 O O . HIS A 1 89 ? -5.75 -7.566 -3.488 1 96.56 89 HIS A O 1
ATOM 700 N N . ILE A 1 90 ? -3.598 -7.641 -2.953 1 98 90 ILE A N 1
ATOM 701 C CA . ILE A 1 90 ? -3.129 -6.691 -3.957 1 98 90 ILE A CA 1
ATOM 702 C C . ILE A 1 90 ? -2 -7.32 -4.773 1 98 90 ILE A C 1
ATOM 704 O O . ILE A 1 90 ? -1.021 -7.816 -4.211 1 98 90 ILE A O 1
ATOM 708 N N . TRP A 1 91 ? -2.154 -7.402 -6.105 1 97 91 TRP A N 1
ATOM 709 C CA . TRP A 1 91 ? -1.131 -7.895 -7.02 1 97 91 TRP A CA 1
ATOM 710 C C . TRP A 1 91 ? -0.563 -6.754 -7.863 1 97 91 TRP 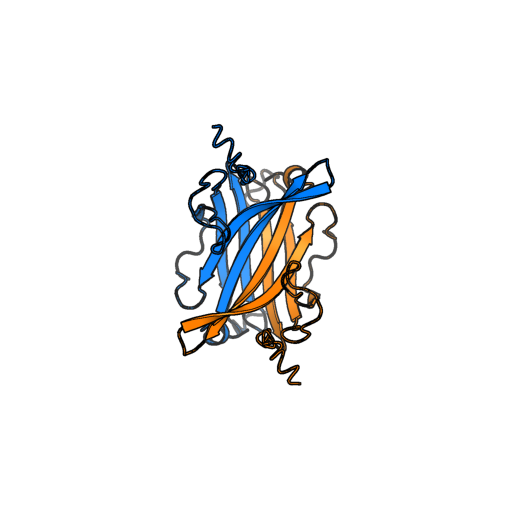A C 1
ATOM 712 O O . TRP A 1 91 ? -1.229 -6.258 -8.773 1 97 91 TRP A O 1
ATOM 722 N N . VAL A 1 92 ? 0.624 -6.281 -7.531 1 97.12 92 VAL A N 1
ATOM 723 C CA . VAL A 1 92 ? 1.306 -5.285 -8.352 1 97.12 92 VAL A CA 1
ATOM 724 C C . VAL A 1 92 ? 2.084 -5.977 -9.461 1 97.12 92 VAL A C 1
ATOM 726 O O . VAL A 1 92 ? 2.986 -6.773 -9.195 1 97.12 92 VAL A O 1
ATOM 729 N N . LYS A 1 93 ? 1.764 -5.637 -10.672 1 94.69 93 LYS A N 1
ATOM 730 C CA . LYS A 1 93 ? 2.264 -6.414 -11.805 1 94.69 93 LYS A CA 1
ATOM 731 C C . LYS A 1 93 ? 3.318 -5.637 -12.586 1 94.69 93 LYS A C 1
ATOM 733 O O . LYS A 1 93 ? 4.191 -6.23 -13.219 1 94.69 93 LYS A O 1
ATOM 738 N N . ALA A 1 94 ? 3.146 -4.309 -12.617 1 93.94 94 ALA A N 1
ATOM 739 C CA . ALA A 1 94 ? 4.074 -3.496 -13.398 1 93.94 94 ALA A CA 1
ATOM 740 C C . ALA A 1 94 ? 3.998 -2.027 -12.984 1 93.94 94 ALA A C 1
ATOM 742 O O . ALA A 1 94 ? 3.053 -1.614 -12.312 1 93.94 94 ALA A O 1
ATOM 743 N N . ALA A 1 95 ? 4.973 -1.358 -13.242 1 93.19 95 ALA A N 1
ATOM 744 C CA . ALA A 1 95 ? 5.016 0.102 -13.195 1 93.19 95 ALA A CA 1
ATOM 745 C C . ALA A 1 95 ? 5.582 0.669 -14.5 1 93.19 95 ALA A C 1
ATOM 747 O O . ALA A 1 95 ? 6.492 0.089 -15.094 1 93.19 95 ALA A O 1
ATOM 748 N N . GLN A 1 96 ? 5.02 1.779 -14.844 1 92.31 96 GLN A N 1
ATOM 749 C CA . GLN A 1 96 ? 5.434 2.373 -16.109 1 92.31 96 GLN A CA 1
ATOM 750 C C . GLN A 1 96 ? 5.746 3.857 -15.945 1 92.31 96 GLN A C 1
ATOM 752 O O . GLN A 1 96 ? 5.02 4.578 -15.258 1 92.31 96 GLN A O 1
ATOM 757 N N . SER A 1 97 ? 6.848 4.293 -16.547 1 89.5 97 SER A N 1
ATOM 758 C CA . SER A 1 97 ? 7.234 5.695 -16.656 1 89.5 97 SER A CA 1
ATOM 759 C C . SER A 1 97 ? 7.363 6.344 -15.281 1 89.5 97 SER A C 1
ATOM 761 O O . SER A 1 97 ? 6.848 7.441 -15.055 1 89.5 97 SER A O 1
ATOM 763 N N . LEU A 1 98 ? 7.961 5.527 -14.391 1 87.5 98 LEU A N 1
ATOM 764 C CA . LEU A 1 98 ? 8.164 6.07 -13.055 1 87.5 98 LEU A CA 1
ATOM 765 C C . LEU A 1 98 ? 9.266 7.121 -13.055 1 87.5 98 LEU A C 1
ATOM 767 O O . LEU A 1 98 ? 10.422 6.809 -13.336 1 87.5 98 LEU A O 1
ATOM 771 N N . MET A 1 99 ? 8.953 8.398 -12.914 1 77.88 99 MET A N 1
ATOM 772 C CA . MET A 1 99 ? 9.906 9.508 -12.852 1 77.88 99 MET A CA 1
ATOM 773 C C . MET A 1 99 ? 9.695 10.336 -11.594 1 77.88 99 MET A C 1
ATOM 775 O O . MET A 1 99 ? 8.555 10.602 -11.203 1 77.88 99 MET A O 1
ATOM 779 N N . PRO A 1 100 ? 10.852 10.633 -10.938 1 69.44 100 PRO A N 1
ATOM 780 C CA . PRO A 1 100 ? 10.695 11.438 -9.719 1 69.44 100 PRO A CA 1
ATOM 781 C C . PRO A 1 100 ? 10.023 12.781 -9.984 1 69.44 100 PRO A C 1
ATOM 783 O O . PRO A 1 100 ? 10.203 13.367 -11.047 1 69.44 100 PRO A O 1
ATOM 786 N N . ILE A 1 101 ? 9.086 13 -9.07 1 59.09 101 ILE A N 1
ATOM 787 C CA . ILE A 1 101 ? 8.508 14.336 -9.086 1 59.09 101 ILE A CA 1
ATOM 788 C C . ILE A 1 101 ? 9.57 15.359 -8.695 1 59.09 101 ILE A C 1
ATOM 790 O O . ILE A 1 101 ? 10.164 15.266 -7.617 1 59.09 101 ILE A O 1
ATOM 794 N N . ARG A 1 102 ? 10.227 16.188 -9.711 1 56.09 102 ARG A N 1
ATOM 795 C CA . ARG A 1 102 ? 11.211 17.219 -9.422 1 56.09 102 ARG A CA 1
ATOM 796 C C . ARG A 1 102 ? 10.547 18.453 -8.797 1 56.09 102 ARG A C 1
ATOM 798 O O . ARG A 1 102 ? 9.469 18.859 -9.227 1 56.09 102 ARG A O 1
ATOM 805 N N . SER A 1 103 ? 10.672 18.625 -7.566 1 49.47 103 SER A N 1
ATOM 806 C CA . SER A 1 103 ? 10.289 19.953 -7.062 1 49.47 103 SER A CA 1
ATOM 807 C C . SER A 1 103 ? 10.93 21.062 -7.891 1 49.47 103 SER A C 1
ATOM 809 O O . SER A 1 103 ? 12.148 21.062 -8.086 1 49.47 103 SER A O 1
ATOM 811 N N . GLY A 1 104 ? 10.516 21.5 -8.953 1 43.53 104 GLY A N 1
ATOM 812 C CA . GLY A 1 104 ? 11.023 22.797 -9.406 1 43.53 104 GLY A CA 1
ATOM 813 C C . GLY A 1 104 ? 11.359 23.734 -8.273 1 43.53 104 GLY A C 1
ATOM 814 O O . GLY A 1 104 ? 10.57 23.906 -7.344 1 43.53 104 GLY A O 1
ATOM 815 N N . THR A 1 105 ? 12.492 23.891 -7.719 1 39.94 105 THR A N 1
ATOM 816 C CA . THR A 1 105 ? 12.828 25.203 -7.188 1 39.94 105 THR A CA 1
ATOM 817 C C . THR A 1 105 ? 12.211 26.297 -8.047 1 39.94 105 THR A C 1
ATOM 819 O O . THR A 1 105 ? 12.43 26.344 -9.258 1 39.94 105 THR A O 1
ATOM 822 N N . VAL A 1 106 ? 11.07 26.875 -7.867 1 38.06 106 VAL A N 1
ATOM 823 C CA . VAL A 1 106 ? 10.828 28.281 -8.141 1 38.06 106 VAL A CA 1
ATOM 824 C C . VAL A 1 106 ? 12.094 29.094 -7.84 1 38.06 106 VAL A C 1
ATOM 826 O O . VAL A 1 106 ? 12.484 29.219 -6.68 1 38.06 106 VAL A O 1
ATOM 829 N N . ASP A 1 107 ? 13.188 28.984 -8.641 1 35.97 107 ASP A N 1
ATOM 830 C CA . ASP A 1 107 ? 14.086 30.125 -8.727 1 35.97 107 ASP A CA 1
ATOM 831 C C . ASP A 1 107 ? 13.312 31.438 -8.93 1 35.97 107 ASP A C 1
ATOM 833 O O . ASP A 1 107 ? 12.656 31.609 -9.953 1 35.97 107 ASP A O 1
ATOM 837 N N . SER A 1 108 ? 12.641 32 -7.953 1 36.25 108 SER A N 1
ATOM 838 C CA . SER A 1 108 ? 12.367 33.438 -7.875 1 36.25 108 SER A CA 1
ATOM 839 C C . SER A 1 108 ? 13.531 34.25 -8.422 1 36.25 108 SER A C 1
ATOM 841 O O . SER A 1 108 ? 14.445 34.625 -7.672 1 36.25 108 SER A O 1
ATOM 843 N N . PHE A 1 109 ? 14.32 33.875 -9.469 1 32.66 109 PHE A N 1
ATOM 844 C CA . PHE A 1 109 ? 15.062 35 -9.992 1 32.66 109 PHE A CA 1
ATOM 845 C C . PHE A 1 109 ? 14.102 36.094 -10.484 1 32.66 109 PHE A C 1
ATOM 847 O O . PHE A 1 109 ? 13.578 36.031 -11.594 1 32.66 109 PHE A O 1
ATOM 854 N N . ALA A 1 110 ? 13 36.469 -9.805 1 30.97 110 ALA A N 1
ATOM 855 C CA . ALA A 1 110 ? 12.594 37.844 -10.055 1 30.97 110 ALA A CA 1
ATOM 856 C C . ALA A 1 110 ? 13.758 38.812 -9.852 1 30.97 110 ALA A C 1
ATOM 858 O O . ALA A 1 110 ? 14.219 39 -8.719 1 30.97 110 ALA A O 1
ATOM 859 N N . GLN A 1 111 ? 14.758 38.844 -10.82 1 25.45 111 GLN A N 1
ATOM 860 C CA . GLN A 1 111 ? 15.578 40.062 -10.93 1 25.45 111 GLN A CA 1
ATOM 861 C C . GLN A 1 111 ? 14.703 41.312 -10.922 1 25.45 111 GLN A C 1
ATOM 863 O O . 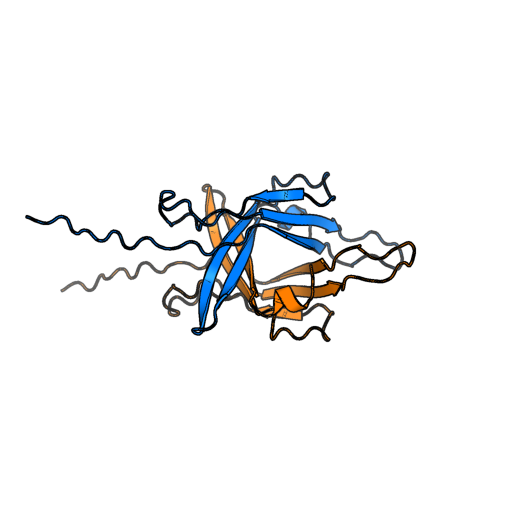GLN A 1 111 ? 13.531 41.281 -11.305 1 25.45 111 GLN A O 1
ATOM 868 N N . TRP A 1 112 ? 15.453 42.5 -10.406 1 23.95 112 TRP A N 1
ATOM 869 C CA . TRP A 1 112 ? 15.367 43.938 -10.664 1 23.95 112 TRP A CA 1
ATOM 870 C C . TRP A 1 112 ? 15.57 44.219 -12.148 1 23.95 112 TRP A C 1
ATOM 872 O O . TRP A 1 112 ? 16.281 43.5 -12.844 1 23.95 112 TRP A O 1
ATOM 882 N N . MET B 1 1 ? 7.477 -7.523 -14.023 1 85.94 1 MET B N 1
ATOM 883 C CA . MET B 1 1 ? 8.516 -6.785 -13.305 1 85.94 1 MET B CA 1
ATOM 884 C C . MET B 1 1 ? 9.664 -7.707 -12.914 1 85.94 1 MET B C 1
ATOM 886 O O . MET B 1 1 ? 9.438 -8.828 -12.461 1 85.94 1 MET B O 1
ATOM 890 N N . GLU B 1 2 ? 10.828 -7.238 -13.148 1 85.44 2 GLU B N 1
ATOM 891 C CA . GLU B 1 2 ? 12 -7.988 -12.727 1 85.44 2 GLU B CA 1
ATOM 892 C C . GLU B 1 2 ? 12.367 -7.668 -11.273 1 85.44 2 GLU B C 1
ATOM 894 O O . GLU B 1 2 ? 12.156 -6.543 -10.812 1 85.44 2 GLU B O 1
ATOM 899 N N . GLN B 1 3 ? 12.852 -8.695 -10.602 1 84.75 3 GLN B N 1
ATOM 900 C CA . GLN B 1 3 ? 13.242 -8.508 -9.211 1 84.75 3 GLN B CA 1
ATOM 901 C C . GLN B 1 3 ? 14.266 -7.383 -9.07 1 84.75 3 GLN B C 1
ATOM 903 O O . GLN B 1 3 ? 14.266 -6.656 -8.078 1 84.75 3 GLN B O 1
ATOM 908 N N . ALA B 1 4 ? 15.141 -7.258 -10.086 1 86 4 ALA B N 1
ATOM 909 C CA . ALA B 1 4 ? 16.172 -6.215 -10.062 1 86 4 ALA B CA 1
ATOM 910 C C . ALA B 1 4 ? 15.531 -4.824 -10.039 1 86 4 ALA B C 1
ATOM 912 O O . ALA B 1 4 ? 16.109 -3.885 -9.492 1 86 4 ALA B O 1
ATOM 913 N N . GLU B 1 5 ? 14.398 -4.664 -10.656 1 86.88 5 GLU B N 1
ATOM 914 C CA . GLU B 1 5 ? 13.695 -3.383 -10.688 1 86.88 5 GLU B CA 1
ATOM 915 C C . GLU B 1 5 ? 13.234 -2.973 -9.289 1 86.88 5 GLU B C 1
ATOM 917 O O . GLU B 1 5 ? 12.992 -1.793 -9.039 1 86.88 5 GLU B O 1
ATOM 922 N N . LEU B 1 6 ? 13.227 -3.973 -8.375 1 90.62 6 LEU B N 1
ATOM 923 C CA . LEU B 1 6 ? 12.75 -3.723 -7.02 1 90.62 6 LEU B CA 1
ATOM 924 C C . LEU B 1 6 ? 13.852 -3.088 -6.172 1 90.62 6 LEU B C 1
ATOM 926 O O . LEU B 1 6 ? 13.562 -2.504 -5.121 1 90.62 6 LEU B O 1
ATOM 930 N N . GLN B 1 7 ? 15.211 -3.217 -6.465 1 89.56 7 GLN B N 1
ATOM 931 C CA . GLN B 1 7 ? 16.359 -2.855 -5.625 1 89.56 7 GLN B CA 1
ATOM 932 C C . GLN B 1 7 ? 16.375 -1.357 -5.336 1 89.56 7 GLN B C 1
ATOM 934 O O . GLN B 1 7 ? 16.875 -0.928 -4.297 1 89.56 7 GLN B O 1
ATOM 939 N N . GLY B 1 8 ? 15.609 -0.469 -5.961 1 92.31 8 GLY B N 1
ATOM 940 C CA . GLY B 1 8 ? 15.562 0.965 -5.727 1 92.31 8 GLY B CA 1
ATOM 941 C C . GLY B 1 8 ? 14.172 1.461 -5.355 1 92.31 8 GLY B C 1
ATOM 942 O O . GLY B 1 8 ? 13.969 2.664 -5.188 1 92.31 8 GLY B O 1
ATOM 943 N N . ARG B 1 9 ? 13.383 0.487 -5.109 1 94.44 9 ARG B N 1
ATOM 944 C CA . ARG B 1 9 ? 12.008 0.923 -4.875 1 94.44 9 ARG B CA 1
ATOM 945 C C . ARG B 1 9 ? 11.609 0.721 -3.416 1 94.44 9 ARG B C 1
ATOM 947 O O . ARG B 1 9 ? 12.094 -0.201 -2.758 1 94.44 9 ARG B O 1
ATOM 954 N N . ILE B 1 10 ? 10.836 1.645 -2.938 1 95.94 10 ILE B N 1
ATOM 955 C CA . ILE B 1 10 ? 10.156 1.542 -1.652 1 95.94 10 ILE B CA 1
ATOM 956 C C . ILE B 1 10 ? 8.648 1.616 -1.86 1 95.94 10 ILE B C 1
ATOM 958 O O . ILE B 1 10 ? 8.156 2.512 -2.551 1 95.94 10 ILE B O 1
ATOM 962 N N . LEU B 1 11 ? 7.984 0.608 -1.377 1 96.94 11 LEU B N 1
ATOM 963 C CA . LEU B 1 11 ? 6.527 0.66 -1.355 1 96.94 11 LEU B CA 1
ATOM 964 C C . LEU B 1 11 ? 6.02 1.073 0.021 1 96.94 11 LEU B C 1
ATOM 966 O O . LEU B 1 11 ? 6.512 0.586 1.042 1 96.94 11 LEU B O 1
ATOM 970 N N . ASN B 1 12 ? 5.16 1.989 0.056 1 95.12 12 ASN B N 1
ATOM 971 C CA . ASN B 1 12 ? 4.523 2.422 1.294 1 95.12 12 ASN B CA 1
ATOM 972 C C . ASN B 1 12 ? 3.033 2.088 1.303 1 95.12 12 ASN B C 1
ATOM 974 O O . ASN B 1 12 ? 2.32 2.383 0.342 1 95.12 12 ASN B O 1
ATOM 978 N N . LEU B 1 13 ? 2.617 1.396 2.275 1 96.88 13 LEU B N 1
ATOM 979 C CA . LEU B 1 13 ? 1.213 1.086 2.52 1 96.88 13 LEU B CA 1
ATOM 980 C C . LEU B 1 13 ? 0.672 1.897 3.693 1 96.88 13 LEU B C 1
ATOM 982 O O . LEU B 1 13 ? 1.118 1.726 4.828 1 96.88 13 LEU B O 1
ATOM 986 N N . SER B 1 14 ? -0.229 2.791 3.418 1 92.94 14 SER B N 1
ATOM 987 C CA . SER B 1 14 ? -0.791 3.584 4.508 1 92.94 14 SER B CA 1
ATOM 988 C C . SER B 1 14 ? -2.295 3.367 4.629 1 92.94 14 SER B C 1
ATOM 990 O O . SER B 1 14 ? -2.977 3.131 3.631 1 92.94 14 SER B O 1
ATOM 992 N N . VAL B 1 15 ? -2.721 3.408 5.828 1 94.56 15 VAL B N 1
ATOM 993 C CA . VAL B 1 15 ? -4.133 3.205 6.141 1 94.56 15 VAL B CA 1
ATOM 994 C C . VAL B 1 15 ? -4.754 4.523 6.594 1 94.56 15 VAL B C 1
ATOM 996 O O . VAL B 1 15 ? -4.152 5.266 7.375 1 94.56 15 VAL B O 1
ATOM 999 N N . TRP B 1 16 ? -5.848 4.82 6.051 1 91.94 16 TRP B N 1
ATOM 1000 C CA . TRP B 1 16 ? -6.613 6.012 6.398 1 91.94 16 TRP B CA 1
ATOM 1001 C C . TRP B 1 16 ? -8.039 5.645 6.801 1 91.94 16 TRP B C 1
ATOM 1003 O O . TRP B 1 16 ? -8.523 4.559 6.473 1 91.94 16 TRP B O 1
ATOM 1013 N N . HIS B 1 17 ? -8.625 6.492 7.566 1 92.19 17 HIS B N 1
ATOM 1014 C CA . HIS B 1 17 ? -10.016 6.336 7.992 1 92.19 17 HIS B CA 1
ATOM 1015 C C . HIS B 1 17 ? -10.867 7.508 7.52 1 92.19 17 HIS B C 1
ATOM 1017 O O . HIS B 1 17 ? -10.531 8.664 7.762 1 92.19 17 HIS B O 1
ATOM 1023 N N . HIS B 1 18 ? -11.82 7.219 6.758 1 92.5 18 HIS B N 1
ATOM 1024 C CA . HIS B 1 18 ? -12.812 8.227 6.391 1 92.5 18 HIS B CA 1
ATOM 1025 C C . HIS B 1 18 ? -13.914 8.328 7.441 1 92.5 18 HIS B C 1
ATOM 1027 O O . HIS B 1 18 ? -14.734 7.426 7.574 1 92.5 18 HIS B O 1
ATOM 1033 N N . ASP B 1 19 ? -13.938 9.492 8.094 1 89.12 19 ASP B N 1
ATOM 1034 C CA . ASP B 1 19 ? -14.859 9.57 9.219 1 89.12 19 ASP B CA 1
ATOM 1035 C C . ASP B 1 19 ? -16.203 10.156 8.797 1 89.12 19 ASP B C 1
ATOM 1037 O O . ASP B 1 19 ? -16.406 10.469 7.617 1 89.12 19 ASP B O 1
ATOM 1041 N N . ALA B 1 20 ? -17.094 10.234 9.75 1 89.31 20 ALA B N 1
ATOM 1042 C CA . ALA B 1 20 ? -18.484 10.641 9.5 1 89.31 20 ALA B CA 1
ATOM 1043 C C . ALA B 1 20 ? -18.547 12.094 9.055 1 89.31 20 ALA B C 1
ATOM 1045 O O . ALA B 1 20 ? -19.547 12.523 8.469 1 89.31 20 ALA B O 1
ATOM 1046 N N . LEU B 1 21 ? -17.594 12.891 9.375 1 89.88 21 LEU B N 1
ATOM 1047 C CA . LEU B 1 21 ? -17.578 14.297 9.008 1 89.88 21 LEU B CA 1
ATOM 1048 C C . LEU B 1 21 ? -16.938 14.492 7.637 1 89.88 21 LEU B C 1
ATOM 1050 O O . LEU B 1 21 ? -16.797 15.625 7.168 1 89.88 21 LEU B O 1
ATOM 1054 N N . GLY B 1 22 ? -16.5 13.438 7.02 1 88.56 22 GLY B N 1
ATOM 1055 C CA . GLY B 1 22 ? -15.93 13.508 5.68 1 88.56 22 GLY B CA 1
ATOM 1056 C C . GLY B 1 22 ? -14.422 13.719 5.68 1 88.56 22 GLY B C 1
ATOM 1057 O O . GLY B 1 22 ? -13.828 13.984 4.633 1 88.56 22 GLY B O 1
ATOM 1058 N N . ARG B 1 23 ? -13.859 13.578 6.891 1 88.94 23 ARG B N 1
ATOM 1059 C CA . ARG B 1 23 ? -12.414 13.742 7.004 1 88.94 23 ARG B CA 1
ATOM 1060 C C . ARG B 1 23 ? -11.703 12.406 6.793 1 88.94 23 ARG B C 1
ATOM 1062 O O . ARG B 1 23 ? -12.156 11.367 7.277 1 88.94 23 ARG B O 1
ATOM 1069 N N . ASN B 1 24 ? -10.672 12.508 6.027 1 88.75 24 ASN B N 1
ATOM 1070 C CA . ASN B 1 24 ? -9.758 11.367 5.957 1 88.75 24 ASN B CA 1
ATOM 1071 C C . ASN B 1 24 ? -8.641 11.477 6.984 1 88.75 24 ASN B C 1
ATOM 1073 O O . ASN B 1 24 ? -7.832 12.406 6.934 1 88.75 24 ASN B O 1
ATOM 1077 N N . LEU B 1 25 ? -8.625 10.547 7.891 1 85.56 25 LEU B N 1
ATOM 1078 C CA . LEU B 1 25 ? -7.676 10.555 9 1 85.56 25 LEU B CA 1
ATOM 1079 C C . LEU B 1 25 ? -6.57 9.531 8.773 1 85.56 25 LEU B C 1
ATOM 1081 O O . LEU B 1 25 ? -6.848 8.352 8.539 1 85.56 25 LEU B O 1
ATOM 1085 N N . PHE B 1 26 ? -5.402 10 8.836 1 88.94 26 PHE B N 1
ATOM 1086 C CA . PHE B 1 26 ? -4.254 9.117 8.688 1 88.94 26 PHE B CA 1
ATOM 1087 C C . PHE B 1 26 ? -4.102 8.219 9.906 1 88.94 26 PHE B C 1
ATOM 1089 O O . PHE B 1 26 ? -4.008 8.703 11.031 1 88.94 26 PHE B O 1
ATOM 1096 N N . MET B 1 27 ? -4.047 6.875 9.672 1 88.19 27 MET B N 1
ATOM 1097 C CA . MET B 1 27 ? -3.938 5.934 10.781 1 88.19 27 MET B CA 1
ATOM 1098 C C . MET B 1 27 ? -2.502 5.441 10.945 1 88.19 27 MET B C 1
ATOM 1100 O O . MET B 1 27 ? -2.127 4.938 12 1 88.19 27 MET B O 1
ATOM 1104 N N . GLY B 1 28 ? -1.732 5.473 9.914 1 90.56 28 GLY B N 1
ATOM 1105 C CA . GLY B 1 28 ? -0.345 5.035 9.922 1 90.56 28 GLY B CA 1
ATOM 1106 C C . GLY B 1 28 ? 0.074 4.344 8.641 1 90.56 28 GLY B C 1
ATOM 1107 O O . GLY B 1 28 ? -0.73 4.191 7.719 1 90.56 28 GLY B O 1
ATOM 1108 N N . GLU B 1 29 ? 1.341 4.078 8.586 1 92.56 29 GLU B N 1
ATOM 1109 C CA . GLU B 1 29 ? 1.856 3.469 7.363 1 92.56 29 GLU B CA 1
ATOM 1110 C C . GLU B 1 29 ? 2.984 2.488 7.668 1 92.56 29 GLU B C 1
ATOM 1112 O O . GLU B 1 29 ? 3.562 2.518 8.758 1 92.56 29 GLU B O 1
ATOM 1117 N N . VAL B 1 30 ? 3.188 1.566 6.75 1 94.44 30 VAL B N 1
ATOM 1118 C CA . VAL B 1 30 ? 4.344 0.678 6.742 1 94.44 30 VAL B CA 1
ATOM 1119 C C . VAL B 1 30 ? 5.117 0.848 5.438 1 94.44 30 VAL B C 1
ATOM 1121 O O . VAL B 1 30 ? 4.52 0.919 4.359 1 94.44 30 VAL B O 1
ATOM 1124 N N . GLU B 1 31 ? 6.391 0.931 5.594 1 94.75 31 GLU B N 1
ATOM 1125 C CA . GLU B 1 31 ? 7.27 1.057 4.438 1 94.75 31 GLU B CA 1
ATOM 1126 C C . GLU B 1 31 ? 7.984 -0.258 4.141 1 94.75 31 GLU B C 1
ATOM 1128 O O . GLU B 1 31 ? 8.547 -0.881 5.047 1 94.75 31 GLU B O 1
ATOM 1133 N N . LEU B 1 32 ? 7.941 -0.662 2.896 1 96.81 32 LEU B N 1
ATOM 1134 C CA . LEU B 1 32 ? 8.664 -1.832 2.402 1 96.81 32 LEU B CA 1
ATOM 1135 C C . LEU B 1 32 ? 9.844 -1.418 1.531 1 96.81 32 LEU B C 1
ATOM 1137 O O . LEU B 1 32 ? 9.664 -1.062 0.364 1 96.81 32 LEU B O 1
ATOM 1141 N N . GLU B 1 33 ? 10.984 -1.39 2.127 1 96.56 33 GLU B N 1
ATOM 1142 C CA . GLU B 1 33 ? 12.172 -1.259 1.294 1 96.56 33 GLU B CA 1
ATOM 1143 C C . GLU B 1 33 ? 12.445 -2.543 0.519 1 96.56 33 GLU B C 1
ATOM 1145 O O . GLU B 1 33 ? 12.969 -3.512 1.076 1 96.56 33 GLU B O 1
ATOM 1150 N N . LEU B 1 34 ? 12.195 -2.539 -0.744 1 96.44 34 LEU B N 1
ATOM 1151 C CA . LEU B 1 34 ? 12.094 -3.789 -1.492 1 96.44 34 LEU B CA 1
ATOM 1152 C C . LEU B 1 34 ? 13.477 -4.406 -1.701 1 96.44 34 LEU B C 1
ATOM 1154 O O . LEU B 1 34 ? 13.594 -5.617 -1.896 1 96.44 34 LEU B O 1
ATOM 1158 N N . SER B 1 35 ? 14.531 -3.617 -1.612 1 94.31 35 SER B N 1
ATOM 1159 C CA . SER B 1 35 ? 15.883 -4.152 -1.728 1 94.31 35 SER B CA 1
ATOM 1160 C C . SER B 1 35 ? 16.281 -4.93 -0.475 1 94.31 35 SER B C 1
ATOM 1162 O O . SER B 1 35 ? 17.047 -5.887 -0.548 1 94.31 35 SER B O 1
ATOM 1164 N N . SER B 1 36 ? 15.742 -4.551 0.642 1 94.69 36 SER B N 1
ATOM 1165 C CA . SER B 1 36 ? 16.188 -5.141 1.901 1 94.69 36 SER B CA 1
ATOM 1166 C C . SER B 1 36 ? 15.062 -5.934 2.562 1 94.69 36 SER B C 1
ATOM 1168 O O . SER B 1 36 ? 15.188 -6.367 3.709 1 94.69 36 SER B O 1
ATOM 1170 N N . TRP B 1 37 ? 14.023 -6.055 1.879 1 94.94 37 TRP B N 1
ATOM 1171 C CA . TRP B 1 37 ? 12.914 -6.84 2.42 1 94.94 37 TRP B CA 1
ATOM 1172 C C . TRP B 1 37 ? 13.312 -8.305 2.566 1 94.94 37 TRP B C 1
ATOM 1174 O O . TRP B 1 37 ? 14.047 -8.844 1.735 1 94.94 37 TRP B O 1
ATOM 1184 N N . ASP B 1 38 ? 12.82 -8.945 3.602 1 95.5 38 ASP B N 1
ATOM 1185 C CA . ASP B 1 38 ? 13.078 -10.367 3.793 1 95.5 38 ASP B CA 1
ATOM 1186 C C . ASP B 1 38 ? 12.133 -11.219 2.951 1 95.5 38 ASP B C 1
ATOM 1188 O O . ASP B 1 38 ? 11.086 -11.656 3.434 1 95.5 38 ASP B O 1
ATOM 1192 N N . TRP B 1 39 ? 12.492 -11.578 1.743 1 93.38 39 TRP B N 1
ATOM 1193 C CA . TRP B 1 39 ? 11.656 -12.281 0.777 1 93.38 39 TRP B CA 1
ATOM 1194 C C . TRP B 1 39 ? 11.492 -13.75 1.167 1 93.38 39 TRP B C 1
ATOM 1196 O O . TRP B 1 39 ? 10.672 -14.461 0.591 1 93.38 39 TRP B O 1
ATOM 1206 N N . SER B 1 40 ? 12.227 -14.242 2.088 1 93.81 40 SER B N 1
ATOM 1207 C CA . SER B 1 40 ? 12.094 -15.625 2.543 1 93.81 40 SER B CA 1
ATOM 1208 C C . SER B 1 40 ? 10.914 -15.781 3.496 1 93.81 40 SER B C 1
ATOM 1210 O O . SER B 1 40 ? 10.414 -16.891 3.693 1 93.81 40 SER B O 1
ATOM 1212 N N . ASN B 1 41 ? 10.562 -14.711 4.16 1 92.12 41 ASN B N 1
ATOM 1213 C CA . ASN B 1 41 ? 9.406 -14.711 5.047 1 92.12 41 ASN B CA 1
ATOM 1214 C C . ASN B 1 41 ? 8.133 -14.305 4.309 1 92.12 41 ASN B C 1
ATOM 1216 O O . ASN B 1 41 ? 7.785 -13.117 4.27 1 92.12 41 ASN B O 1
ATOM 1220 N N . THR B 1 42 ? 7.43 -15.281 3.816 1 94.19 42 THR B N 1
ATOM 1221 C CA . THR B 1 42 ? 6.27 -15 2.979 1 94.19 42 THR B CA 1
ATOM 1222 C C . THR B 1 42 ? 4.977 -15.141 3.777 1 94.19 42 THR B C 1
ATOM 1224 O O . THR B 1 42 ? 3.883 -14.992 3.229 1 94.19 42 THR B O 1
ATOM 1227 N N . GLY B 1 43 ? 5.082 -15.578 5.047 1 95.75 43 GLY B N 1
ATOM 1228 C CA . GLY B 1 43 ? 3.91 -15.625 5.906 1 95.75 43 GLY B CA 1
ATOM 1229 C C . GLY B 1 43 ? 3.502 -14.266 6.434 1 95.75 43 GLY B C 1
ATOM 1230 O O . GLY B 1 43 ? 4.281 -13.312 6.375 1 95.75 43 GLY B O 1
ATOM 1231 N N . PRO B 1 44 ? 2.277 -14.281 6.922 1 95.88 44 PRO B N 1
ATOM 1232 C CA . PRO B 1 44 ? 1.812 -13.008 7.477 1 95.88 44 PRO B CA 1
ATOM 1233 C C . PRO B 1 44 ? 2.559 -12.617 8.75 1 95.88 44 PRO B C 1
ATOM 1235 O O . PRO B 1 44 ? 2.928 -13.484 9.547 1 95.88 44 PRO B O 1
ATOM 1238 N N . ALA B 1 45 ? 2.873 -11.359 8.906 1 96.88 45 ALA B N 1
ATOM 1239 C CA . ALA B 1 45 ? 3.477 -10.812 10.109 1 96.88 45 ALA B CA 1
ATOM 1240 C C . ALA B 1 45 ? 2.82 -9.492 10.5 1 96.88 45 ALA B C 1
ATOM 1242 O O . ALA B 1 45 ? 2.262 -8.789 9.648 1 96.88 45 ALA B O 1
ATOM 1243 N N . TRP B 1 46 ? 2.863 -9.211 11.828 1 96.31 46 TRP B N 1
ATOM 1244 C CA . TRP B 1 46 ? 2.355 -7.941 12.336 1 96.31 46 TRP B CA 1
ATOM 1245 C C . TRP B 1 46 ? 3.396 -6.84 12.18 1 96.31 46 TRP B C 1
ATOM 1247 O O . TRP B 1 46 ? 4.547 -7 12.594 1 96.31 46 TRP B O 1
ATOM 1257 N N . PHE B 1 47 ? 3.008 -5.746 11.602 1 94.88 47 PHE B N 1
ATOM 1258 C CA . PHE B 1 47 ? 3.855 -4.566 11.477 1 94.88 47 PHE B CA 1
ATOM 1259 C C . PHE B 1 47 ? 3.217 -3.367 12.172 1 94.88 47 PHE B C 1
ATOM 1261 O O . PHE B 1 47 ? 2.031 -3.092 11.977 1 94.88 47 PHE B O 1
ATOM 1268 N N . ASN B 1 48 ? 4.012 -2.684 13.039 1 91.94 48 ASN B N 1
ATOM 1269 C CA . ASN B 1 48 ? 3.518 -1.452 13.648 1 91.94 48 ASN B CA 1
ATOM 1270 C C . ASN B 1 48 ? 3.336 -0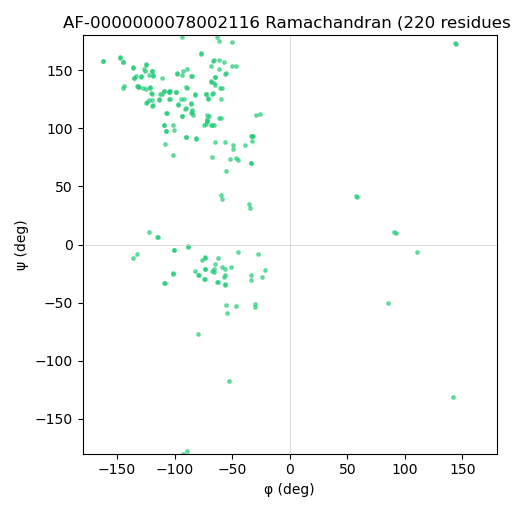.349 12.609 1 91.94 48 ASN B C 1
ATOM 1272 O O . ASN B 1 48 ? 4.246 -0.067 11.828 1 91.94 48 ASN B O 1
ATOM 1276 N N . LEU B 1 49 ? 2.182 0.237 12.656 1 91.81 49 LEU B N 1
ATOM 1277 C CA . LEU B 1 49 ? 1.963 1.399 11.797 1 91.81 49 LEU B CA 1
ATOM 1278 C C . LEU B 1 49 ? 2.725 2.611 12.328 1 91.81 49 LEU B C 1
ATOM 1280 O O . LEU B 1 49 ? 2.664 2.918 13.516 1 91.81 49 LEU B O 1
ATOM 1284 N N . GLN B 1 50 ? 3.439 3.178 11.383 1 87.38 50 GLN B N 1
ATOM 1285 C CA . GLN B 1 50 ? 4.273 4.32 11.742 1 87.38 50 GLN B CA 1
ATOM 1286 C C . GLN B 1 50 ? 3.576 5.637 11.406 1 87.38 50 GLN B C 1
ATOM 1288 O O . GLN B 1 50 ? 2.791 5.703 10.461 1 87.38 50 GLN B O 1
ATOM 1293 N N . PRO B 1 51 ? 3.838 6.703 1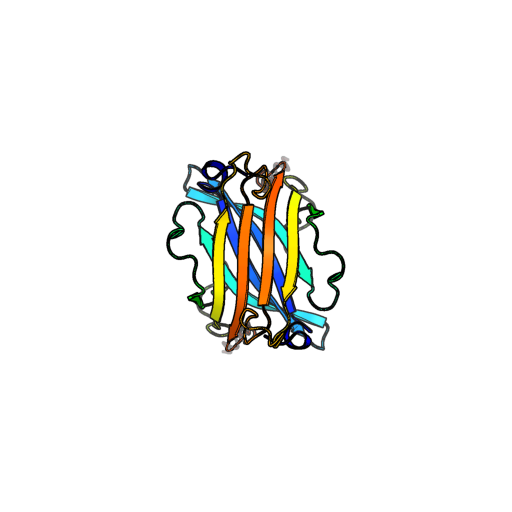2.234 1 81.62 51 PRO B N 1
ATOM 1294 C CA . PRO B 1 51 ? 3.369 8.031 11.82 1 81.62 51 PRO B CA 1
ATOM 1295 C C . PRO B 1 51 ? 4.074 8.539 10.57 1 81.62 51 PRO B C 1
ATOM 1297 O O . PRO B 1 51 ? 5.105 7.992 10.172 1 81.62 51 PRO B O 1
ATOM 1300 N N . ARG B 1 52 ? 3.438 9.539 9.828 1 72.5 52 ARG B N 1
ATOM 1301 C CA . ARG B 1 52 ? 4.09 10.094 8.648 1 72.5 52 ARG B CA 1
ATOM 1302 C C . ARG B 1 52 ? 5.414 10.758 9.023 1 72.5 52 ARG B C 1
ATOM 1304 O O . ARG B 1 52 ? 5.527 11.383 10.078 1 72.5 52 ARG B O 1
ATOM 1311 N N . MET B 1 53 ? 6.48 10.195 8.68 1 57.34 53 MET B N 1
ATOM 1312 C CA . MET B 1 53 ? 7.824 10.672 9.016 1 57.34 53 MET B CA 1
ATOM 1313 C C . MET B 1 53 ? 7.848 12.188 9.148 1 57.34 53 MET B C 1
ATOM 1315 O O . MET B 1 53 ? 8.594 12.727 9.969 1 57.34 53 MET B O 1
ATOM 1319 N N . ARG B 1 54 ? 7.395 12.984 8.164 1 50.94 54 ARG B N 1
ATOM 1320 C CA . ARG B 1 54 ? 7.617 14.422 8.297 1 50.94 54 ARG B CA 1
ATOM 1321 C C . ARG B 1 54 ? 7.023 14.953 9.602 1 50.94 54 ARG B C 1
ATOM 1323 O O . ARG B 1 54 ? 7.273 16.094 9.984 1 50.94 54 ARG B O 1
ATOM 1330 N N . VAL B 1 55 ? 6.148 14.25 10.109 1 49.47 55 VAL B N 1
ATOM 1331 C CA . VAL B 1 55 ? 5.543 14.852 11.297 1 49.47 55 VAL B CA 1
ATOM 1332 C C . VAL B 1 55 ? 6.398 14.555 12.523 1 49.47 55 VAL B C 1
ATOM 1334 O O . VAL B 1 55 ? 6.891 13.438 12.688 1 49.47 55 VAL B O 1
ATOM 1337 N N . LEU B 1 56 ? 7.004 15.578 13.055 1 45.97 56 LEU B N 1
ATOM 1338 C CA . LEU B 1 56 ? 7.691 15.469 14.336 1 45.97 56 LEU B CA 1
ATOM 1339 C C . LEU B 1 56 ? 7.082 14.352 15.18 1 45.97 56 LEU B C 1
ATOM 1341 O O . LEU B 1 56 ? 5.863 14.297 15.359 1 45.97 56 LEU B O 1
ATOM 1345 N N . PRO B 1 57 ? 7.809 13.289 15.406 1 47.16 57 PRO B N 1
ATOM 1346 C CA . PRO B 1 57 ? 7.488 12.109 16.219 1 47.16 57 PRO B CA 1
ATOM 1347 C C . PRO B 1 57 ? 6.637 12.445 17.438 1 47.16 57 PRO B C 1
ATOM 1349 O O . PRO B 1 57 ? 6.16 11.539 18.125 1 47.16 57 PRO B O 1
ATOM 1352 N N . ASP B 1 58 ? 6.73 13.656 17.922 1 45.19 58 ASP B N 1
ATOM 1353 C CA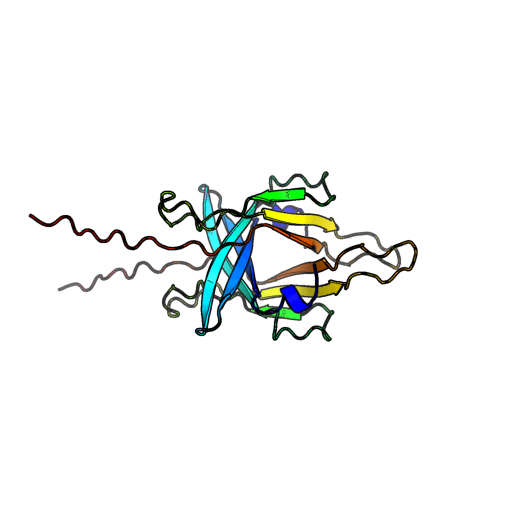 . ASP B 1 58 ? 6.191 13.734 19.266 1 45.19 58 ASP B CA 1
ATOM 1354 C C . ASP B 1 58 ? 4.754 13.227 19.312 1 45.19 58 ASP B C 1
ATOM 1356 O O . ASP B 1 58 ? 4.133 13.203 20.391 1 45.19 58 ASP B O 1
ATOM 1360 N N . VAL B 1 59 ? 3.914 13.75 18.453 1 48.56 59 VAL B N 1
ATOM 1361 C CA . VAL B 1 59 ? 2.535 13.414 18.797 1 48.56 59 VAL B CA 1
ATOM 1362 C C . VAL B 1 59 ? 2.299 11.922 18.609 1 48.56 59 VAL B C 1
ATOM 1364 O O . VAL B 1 59 ? 2.385 11.406 17.5 1 48.56 59 VAL B O 1
ATOM 1367 N N . LEU B 1 60 ? 2.279 11.18 19.719 1 46.19 60 LEU B N 1
ATOM 1368 C CA . LEU B 1 60 ? 2.297 9.734 19.891 1 46.19 60 LEU B CA 1
ATOM 1369 C C . LEU B 1 60 ? 1.299 9.062 18.953 1 46.19 60 LEU B C 1
ATOM 1371 O O . LEU B 1 60 ? 1.498 7.918 18.547 1 46.19 60 LEU B O 1
ATOM 1375 N N . GLY B 1 61 ? -0.137 9.43 18.859 1 48.56 61 GLY B N 1
ATOM 1376 C CA . GLY B 1 61 ? -1.249 8.508 19.031 1 48.56 61 GLY B CA 1
ATOM 1377 C C . GLY B 1 61 ? -1.521 7.668 17.797 1 48.56 61 GLY B C 1
ATOM 1378 O O . GLY B 1 61 ? -1.816 6.477 17.906 1 48.56 61 GLY B O 1
ATOM 1379 N N . SER B 1 62 ? -1.988 7.809 16.828 1 51.69 62 SER B N 1
ATOM 1380 C CA . SER B 1 62 ? -2.424 6.676 16.016 1 51.69 62 SER B CA 1
ATOM 1381 C C . SER B 1 62 ? -1.238 5.82 15.578 1 51.69 62 SER B C 1
ATOM 1383 O O . SER B 1 62 ? -0.274 6.332 15.008 1 51.69 62 SER B O 1
ATOM 1385 N N . ARG B 1 63 ? -0.664 4.492 16.625 1 58.94 63 ARG B N 1
ATOM 1386 C CA . ARG B 1 63 ? 0.219 3.346 16.438 1 58.94 63 ARG B CA 1
ATOM 1387 C C . ARG B 1 63 ? -0.572 2.041 16.422 1 58.94 63 ARG B C 1
ATOM 1389 O O . ARG B 1 63 ? -1.096 1.624 17.469 1 58.94 63 ARG B O 1
ATOM 1396 N N . GLY B 1 64 ? -1.152 1.31 15.797 1 88.94 64 GLY B N 1
ATOM 1397 C CA . GLY B 1 64 ? -1.761 0.043 15.422 1 88.94 64 GLY B CA 1
ATOM 1398 C C . GLY B 1 64 ? -0.833 -0.853 14.625 1 88.94 64 GLY B C 1
ATOM 1399 O O . GLY B 1 64 ? 0.347 -0.538 14.453 1 88.94 64 GLY B O 1
ATOM 1400 N N . LYS B 1 65 ? -1.511 -1.925 14.305 1 93.56 65 LYS B N 1
ATOM 1401 C CA . LYS B 1 65 ? -0.718 -2.914 13.578 1 93.56 65 LYS B CA 1
ATOM 1402 C C . LYS B 1 65 ? -1.473 -3.432 12.359 1 93.56 65 LYS B C 1
ATOM 1404 O O . LYS B 1 65 ? -2.705 -3.422 12.328 1 93.56 65 LYS B O 1
ATOM 1409 N N . LEU B 1 66 ? -0.743 -3.658 11.43 1 95.44 66 LEU B N 1
ATOM 1410 C CA . LEU B 1 66 ? -1.267 -4.344 10.25 1 95.44 66 LEU B CA 1
ATOM 1411 C C . LEU B 1 66 ? -0.677 -5.742 10.125 1 95.44 66 LEU B C 1
ATOM 1413 O O . LEU B 1 66 ? 0.526 -5.934 10.32 1 95.44 66 LEU B O 1
ATOM 1417 N N . LEU B 1 67 ? -1.529 -6.73 9.953 1 96.31 67 LEU B N 1
ATOM 1418 C CA . LEU B 1 67 ? -1.102 -8.086 9.625 1 96.31 67 LEU B CA 1
ATOM 1419 C C . LEU B 1 67 ? -1.104 -8.305 8.117 1 96.31 67 LEU B C 1
ATOM 1421 O O . LEU B 1 67 ? -2.164 -8.297 7.488 1 96.31 67 LEU B O 1
ATOM 1425 N N . PHE B 1 68 ? 0.084 -8.438 7.539 1 96.62 68 PHE B N 1
ATOM 1426 C CA . PHE B 1 68 ? 0.104 -8.711 6.105 1 96.62 68 PHE B CA 1
ATOM 1427 C C . PHE B 1 68 ? 1.3 -9.578 5.734 1 96.62 68 PHE B C 1
ATOM 1429 O O . PHE B 1 68 ? 2.219 -9.758 6.535 1 96.62 68 PHE B O 1
ATOM 1436 N N . ALA B 1 69 ? 1.211 -10.195 4.559 1 97.38 69 ALA B N 1
ATOM 1437 C CA . ALA B 1 69 ? 2.285 -10.961 3.932 1 97.38 69 ALA B CA 1
ATOM 1438 C C . ALA B 1 69 ? 2.66 -10.367 2.576 1 97.38 69 ALA B C 1
ATOM 1440 O O . ALA B 1 69 ? 1.826 -9.742 1.91 1 97.38 69 ALA B O 1
ATOM 1441 N N . VAL B 1 70 ? 3.91 -10.516 2.236 1 97 70 VAL B N 1
ATOM 1442 C CA . VAL B 1 70 ? 4.426 -10.039 0.958 1 97 70 VAL B CA 1
ATOM 1443 C C . VAL B 1 70 ? 5.238 -11.148 0.285 1 97 70 VAL B C 1
ATOM 1445 O O . VAL B 1 70 ? 6.023 -11.836 0.941 1 97 70 VAL B O 1
ATOM 1448 N N . LYS B 1 71 ? 4.969 -11.266 -0.999 1 95.56 71 LYS B N 1
ATOM 1449 C CA . LYS B 1 71 ? 5.754 -12.219 -1.773 1 95.56 71 LYS B CA 1
ATOM 1450 C C . LYS B 1 71 ? 5.996 -11.711 -3.191 1 95.56 71 LYS B C 1
ATOM 1452 O O . LYS B 1 71 ? 5.098 -11.148 -3.82 1 95.56 71 LYS B O 1
ATOM 1457 N N . PHE B 1 72 ? 7.207 -11.82 -3.689 1 94.31 72 PHE B N 1
ATOM 1458 C CA . PHE B 1 72 ? 7.512 -11.578 -5.098 1 94.31 72 PHE B CA 1
ATOM 1459 C C . PHE B 1 72 ? 7.434 -12.875 -5.895 1 94.31 72 PHE B C 1
ATOM 1461 O O . PHE B 1 72 ? 8.031 -13.883 -5.512 1 94.31 72 PHE B O 1
ATOM 1468 N N . ILE B 1 73 ? 6.664 -12.898 -6.914 1 92.81 73 ILE B N 1
ATOM 1469 C CA . ILE B 1 73 ? 6.57 -14.023 -7.844 1 92.81 73 ILE B CA 1
ATOM 1470 C C . ILE B 1 73 ? 7.375 -13.719 -9.102 1 92.81 73 ILE B C 1
ATOM 1472 O O . ILE B 1 73 ? 6.945 -12.922 -9.945 1 92.81 73 ILE B O 1
ATOM 1476 N N . PRO B 1 74 ? 8.594 -14.211 -9.234 1 88.56 74 PRO B N 1
ATOM 1477 C CA . PRO B 1 74 ? 9.414 -13.922 -10.406 1 88.56 74 PRO B CA 1
ATOM 1478 C C . PRO B 1 74 ? 8.742 -14.32 -11.719 1 88.56 74 PRO B C 1
ATOM 1480 O O . PRO B 1 74 ? 7.844 -15.172 -11.719 1 88.56 74 PRO B O 1
ATOM 1483 N N . ALA B 1 75 ? 9.391 -13.516 -12.672 1 80.56 75 ALA B N 1
ATOM 1484 C CA . ALA B 1 75 ? 8.93 -13.875 -14.008 1 80.56 75 ALA B CA 1
ATOM 1485 C C . ALA B 1 75 ? 9.305 -15.312 -14.352 1 80.56 75 ALA B C 1
ATOM 1487 O O . ALA B 1 75 ? 10.383 -15.789 -13.969 1 80.56 75 ALA B O 1
ATOM 1488 N N . GLY B 1 76 ? 9.117 -15.789 -15.133 1 65.31 76 GLY B N 1
ATOM 1489 C CA . GLY B 1 76 ? 9.578 -17.078 -15.625 1 65.31 76 GLY B CA 1
ATOM 1490 C C . GLY B 1 76 ? 8.484 -17.875 -16.328 1 65.31 76 GLY B C 1
ATOM 1491 O O . GLY B 1 76 ? 7.371 -17.375 -16.5 1 65.31 76 GLY B O 1
ATOM 1492 N N . THR B 1 77 ? 8.602 -19.219 -15.688 1 51.28 77 THR B N 1
ATOM 1493 C CA . THR B 1 77 ? 8.688 -20.484 -16.422 1 51.28 77 THR B CA 1
ATOM 1494 C C . THR B 1 77 ? 7.453 -20.688 -17.297 1 51.28 77 THR B C 1
ATOM 1496 O O . THR B 1 77 ? 6.328 -20.453 -16.844 1 51.28 77 THR B O 1
ATOM 1499 N N . GLU B 1 78 ? 7.754 -20.922 -18.625 1 47.69 78 GLU B N 1
ATOM 1500 C CA . GLU B 1 78 ? 6.859 -21.531 -19.609 1 47.69 78 GLU B CA 1
ATOM 1501 C C . GLU B 1 78 ? 5.766 -22.344 -18.938 1 47.69 78 GLU B C 1
ATOM 1503 O O . GLU B 1 78 ? 4.953 -22.984 -19.609 1 47.69 78 GLU B O 1
ATOM 1508 N N . GLY B 1 79 ? 5.879 -22.828 -17.703 1 48.81 79 GLY B N 1
ATOM 1509 C CA . GLY B 1 79 ? 4.789 -23.781 -17.578 1 48.81 79 GLY B CA 1
ATOM 1510 C C . GLY B 1 79 ? 3.422 -23.125 -17.562 1 48.81 79 GLY B C 1
ATOM 1511 O O . GLY B 1 79 ? 3.316 -21.906 -17.438 1 48.81 79 GLY B O 1
ATOM 1512 N N . ALA B 1 80 ? 2.293 -23.578 -17.906 1 59.34 80 ALA B N 1
ATOM 1513 C CA . ALA B 1 80 ? 0.904 -23.312 -18.266 1 59.34 80 ALA B CA 1
ATOM 1514 C C . ALA B 1 80 ? 0.278 -22.297 -17.312 1 59.34 80 ALA B C 1
ATOM 1516 O O . ALA B 1 80 ? -0.626 -21.547 -17.688 1 59.34 80 ALA B O 1
ATOM 1517 N N . GLY B 1 81 ? 1.13 -21.812 -16.016 1 59.84 81 GLY B N 1
ATOM 1518 C CA . GLY B 1 81 ? 0.345 -21.125 -15.008 1 59.84 81 GLY B CA 1
ATOM 1519 C C . GLY B 1 81 ? 1.037 -19.891 -14.461 1 59.84 81 GLY B C 1
ATOM 1520 O O . GLY B 1 81 ? 0.47 -19.156 -13.641 1 59.84 81 GLY B O 1
ATOM 1521 N N . LEU B 1 82 ? 2.324 -19.672 -14.742 1 61.44 82 LEU B N 1
ATOM 1522 C CA . LEU B 1 82 ? 3.012 -18.594 -14.047 1 61.44 82 LEU B CA 1
ATOM 1523 C C . LEU B 1 82 ? 2.936 -17.297 -14.852 1 61.44 82 LEU B C 1
ATOM 1525 O O . LEU B 1 82 ? 2.854 -17.328 -16.078 1 61.44 82 LEU B O 1
ATOM 1529 N N . PRO B 1 83 ? 2.93 -16.062 -14.109 1 66.19 83 PRO B N 1
ATOM 1530 C CA . PRO B 1 83 ? 2.795 -14.773 -14.805 1 66.19 83 PRO B CA 1
ATOM 1531 C C . PRO B 1 83 ? 3.988 -14.461 -15.703 1 66.19 83 PRO B C 1
ATOM 1533 O O . PRO B 1 83 ? 5.117 -14.852 -15.391 1 66.19 83 PRO B O 1
ATOM 1536 N N . PRO B 1 84 ? 3.768 -13.938 -16.875 1 72.75 84 PRO B N 1
ATOM 1537 C CA . PRO B 1 84 ? 4.816 -13.578 -17.828 1 72.75 84 PRO B CA 1
ATOM 1538 C C . PRO B 1 84 ? 5.824 -12.586 -17.25 1 72.75 84 PRO B C 1
ATOM 1540 O O . PRO B 1 84 ? 6.953 -12.484 -17.75 1 72.75 84 PRO B O 1
ATOM 1543 N N . THR B 1 85 ? 5.375 -11.812 -16.328 1 82.38 85 THR B N 1
ATOM 1544 C CA . THR B 1 85 ? 6.258 -10.883 -15.633 1 82.38 85 THR B CA 1
ATOM 1545 C C . THR B 1 85 ? 6.168 -11.078 -14.117 1 82.38 85 THR B C 1
ATOM 1547 O O . THR B 1 85 ? 5.234 -11.719 -13.625 1 82.38 85 THR B O 1
ATOM 1550 N N . GLY B 1 86 ? 7.238 -10.805 -13.508 1 91.25 86 GLY B N 1
ATOM 1551 C CA . GLY B 1 86 ? 7.203 -10.867 -12.055 1 91.25 86 GLY B CA 1
ATOM 1552 C C . GLY B 1 86 ? 6.117 -10 -11.453 1 91.25 86 GLY B C 1
ATOM 1553 O O . GLY B 1 86 ? 5.715 -8.992 -12.047 1 91.25 86 GLY B O 1
ATOM 1554 N N . GLU B 1 87 ? 5.609 -10.469 -10.352 1 94.62 87 GLU B N 1
ATOM 1555 C CA . GLU B 1 87 ? 4.57 -9.719 -9.656 1 94.62 87 GLU B CA 1
ATOM 1556 C C . GLU B 1 87 ? 4.832 -9.68 -8.156 1 94.62 87 GLU B C 1
ATOM 1558 O O . GLU B 1 87 ? 5.391 -10.625 -7.594 1 94.62 87 GLU B O 1
ATOM 1563 N N . LEU B 1 88 ? 4.508 -8.539 -7.594 1 95.69 88 LEU B N 1
ATOM 1564 C CA . LEU B 1 88 ? 4.543 -8.398 -6.141 1 95.69 88 LEU B CA 1
ATOM 1565 C C . LEU B 1 88 ? 3.152 -8.594 -5.543 1 95.69 88 LEU B C 1
ATOM 1567 O O . LEU B 1 88 ? 2.207 -7.902 -5.922 1 95.69 88 LEU B O 1
ATOM 1571 N N . HIS B 1 89 ? 2.967 -9.562 -4.668 1 96.62 89 HIS B N 1
ATOM 1572 C CA . HIS B 1 89 ? 1.704 -9.867 -4 1 96.62 89 HIS B CA 1
ATOM 1573 C C . HIS B 1 89 ? 1.716 -9.383 -2.555 1 96.62 89 HIS B C 1
ATOM 1575 O O . HIS B 1 89 ? 2.672 -9.641 -1.819 1 96.62 89 HIS B O 1
ATOM 1581 N N . ILE B 1 90 ? 0.67 -8.695 -2.113 1 98 90 ILE B N 1
ATOM 1582 C CA . ILE B 1 90 ? 0.469 -8.266 -0.735 1 98 90 ILE B CA 1
ATOM 1583 C C . ILE B 1 90 ? -0.879 -8.773 -0.226 1 98 90 ILE B C 1
ATOM 1585 O O . ILE B 1 90 ? -1.912 -8.555 -0.864 1 98 90 ILE B O 1
ATOM 1589 N N . TRP B 1 91 ? -0.881 -9.555 0.875 1 96.94 91 TRP B N 1
ATOM 1590 C CA . TRP B 1 91 ? -2.094 -10.039 1.527 1 96.94 91 TRP B CA 1
ATOM 1591 C C . TRP B 1 91 ? -2.307 -9.344 2.867 1 96.94 91 TRP B C 1
ATOM 1593 O O . TRP B 1 91 ? -1.595 -9.617 3.836 1 96.94 91 TRP B O 1
ATOM 1603 N N . VAL B 1 92 ? -3.213 -8.398 2.912 1 97 92 VAL B N 1
ATOM 1604 C CA . VAL B 1 92 ? -3.578 -7.762 4.172 1 97 92 VAL B CA 1
ATOM 1605 C C . VAL B 1 92 ? -4.656 -8.586 4.875 1 97 92 VAL B C 1
ATOM 1607 O O . VAL B 1 92 ? -5.746 -8.781 4.336 1 97 92 VAL B O 1
ATOM 1610 N N . LYS B 1 93 ? -4.359 -9.016 6.059 1 94.5 93 LYS B N 1
ATOM 1611 C CA . LYS B 1 93 ? -5.207 -10.016 6.707 1 94.5 93 LYS B CA 1
ATOM 1612 C C . LYS B 1 93 ? -5.992 -9.406 7.867 1 94.5 93 LYS B C 1
ATOM 1614 O O . LYS B 1 93 ? -7.074 -9.883 8.211 1 94.5 93 LYS B O 1
ATOM 1619 N N . ALA B 1 94 ? -5.367 -8.422 8.531 1 93.69 94 ALA B N 1
ATOM 1620 C CA . ALA B 1 94 ? -6.02 -7.824 9.695 1 93.69 94 ALA B CA 1
ATOM 1621 C C . ALA B 1 94 ? -5.395 -6.477 10.047 1 93.69 94 ALA B C 1
ATOM 1623 O O . ALA B 1 94 ? -4.312 -6.145 9.562 1 93.69 94 ALA B O 1
ATOM 1624 N N . ALA B 1 95 ? -6.09 -5.723 10.695 1 93.06 95 ALA B N 1
ATOM 1625 C CA . ALA B 1 95 ? -5.613 -4.523 11.383 1 93.06 95 ALA B CA 1
ATOM 1626 C C . ALA B 1 95 ? -6.066 -4.504 12.836 1 93.06 95 ALA B C 1
ATOM 1628 O O . ALA B 1 95 ? -7.176 -4.941 13.156 1 93.06 95 ALA B O 1
ATOM 1629 N N . GLN B 1 96 ? -5.211 -3.984 13.625 1 91.94 96 GLN B N 1
ATOM 1630 C CA . GLN B 1 96 ? -5.512 -3.988 15.055 1 91.94 96 GLN B CA 1
ATOM 1631 C C . GLN B 1 96 ? -5.262 -2.615 15.672 1 91.94 96 GLN B C 1
ATOM 1633 O O . GLN B 1 96 ? -4.27 -1.957 15.359 1 91.94 96 GLN B O 1
ATOM 1638 N N . SER B 1 97 ? -6.184 -2.162 16.516 1 89.31 97 SER B N 1
ATOM 1639 C CA . SER B 1 97 ? -6.062 -0.962 17.344 1 89.31 97 SER B CA 1
ATOM 1640 C C . SER B 1 97 ? -5.809 0.272 16.484 1 89.31 97 SER B C 1
ATOM 1642 O O . SER B 1 97 ? -4.922 1.071 16.781 1 89.31 97 SER B O 1
ATOM 1644 N N . LEU B 1 98 ? -6.555 0.291 15.375 1 87.62 98 LEU B N 1
ATOM 1645 C CA . LEU B 1 98 ? -6.41 1.446 14.492 1 87.62 98 LEU B CA 1
ATOM 1646 C C . LEU B 1 98 ? -7.043 2.686 15.117 1 87.62 98 LEU B C 1
ATOM 1648 O O . LEU B 1 98 ? -8.25 2.719 15.359 1 87.62 98 LEU B O 1
ATOM 1652 N N . MET B 1 99 ? -6.281 3.67 15.508 1 78.12 99 MET B N 1
ATOM 1653 C CA . MET B 1 99 ? -6.73 4.93 16.094 1 78.12 99 MET B CA 1
ATOM 1654 C C . MET B 1 99 ? -6.141 6.117 15.344 1 78.12 99 MET B C 1
ATOM 1656 O O . MET B 1 99 ? -4.957 6.113 15 1 78.12 99 MET B O 1
ATOM 1660 N N . PRO B 1 100 ? -7.043 7.109 15.07 1 70.62 100 PRO B N 1
ATOM 1661 C CA . PRO B 1 100 ? -6.508 8.273 14.367 1 70.62 100 PRO B CA 1
ATOM 1662 C C . PRO B 1 100 ? -5.406 8.984 15.148 1 70.62 100 PRO B C 1
ATOM 1664 O O . PRO B 1 100 ? -5.445 9.023 16.375 1 70.62 100 PRO B O 1
ATOM 1667 N N . ILE B 1 101 ? -4.379 9.266 14.344 1 60.5 101 ILE B N 1
ATOM 1668 C CA . ILE B 1 101 ? -3.334 10.109 14.922 1 60.5 101 ILE B CA 1
ATOM 1669 C C . ILE B 1 101 ? -3.875 11.516 15.148 1 60.5 101 ILE B C 1
ATOM 1671 O O . ILE B 1 101 ? -4.352 12.164 14.211 1 60.5 101 ILE B O 1
ATOM 1675 N N . ARG B 1 102 ? -4.242 11.953 16.484 1 56.69 102 ARG B N 1
ATOM 1676 C CA . ARG B 1 102 ? -4.723 13.289 16.812 1 56.69 102 ARG B CA 1
ATOM 1677 C C . ARG B 1 102 ? -3.582 14.305 16.781 1 56.69 102 ARG B C 1
ATOM 1679 O O . ARG B 1 102 ? -2.482 14.023 17.266 1 56.69 102 ARG B O 1
ATOM 1686 N N . SER B 1 103 ? -3.482 15.078 15.789 1 49.84 103 SER B N 1
ATOM 1687 C CA . SER B 1 103 ? -2.584 16.219 15.93 1 49.84 103 SER B CA 1
ATOM 1688 C C . SER B 1 103 ? -2.85 16.969 17.234 1 49.84 103 SER B C 1
ATOM 1690 O O . SER B 1 103 ? -3.99 17.328 17.516 1 49.84 103 SER B O 1
ATOM 1692 N N . GLY B 1 104 ? -2.387 16.734 18.359 1 43.31 104 GLY B N 1
ATOM 1693 C CA . GLY B 1 104 ? -2.432 17.75 19.391 1 43.31 104 GLY B CA 1
ATOM 1694 C C . GLY B 1 104 ? -2.297 19.156 18.844 1 43.31 104 GLY B C 1
ATOM 1695 O O . GLY B 1 104 ? -1.417 19.422 18.031 1 43.31 104 GLY B O 1
ATOM 1696 N N . THR B 1 105 ? -3.225 19.938 18.531 1 39.53 105 THR B N 1
ATOM 1697 C CA . THR B 1 105 ? -2.992 21.375 18.734 1 39.53 105 THR B CA 1
ATOM 1698 C C . THR B 1 105 ? -2.098 21.609 19.938 1 39.53 105 THR B C 1
ATOM 1700 O O . THR B 1 105 ? -2.42 21.188 21.047 1 39.53 105 THR B O 1
ATOM 1703 N N . VAL B 1 106 ? -0.807 21.672 19.969 1 38.06 106 VAL B N 1
ATOM 1704 C CA . VAL B 1 106 ? -0.083 22.609 20.812 1 38.06 106 VAL B CA 1
ATOM 1705 C C . VAL B 1 106 ? -0.866 23.922 20.938 1 38.06 106 VAL B C 1
ATOM 1707 O O . VAL B 1 106 ? -0.983 24.672 19.969 1 38.06 106 VAL B O 1
ATOM 1710 N N . ASP B 1 107 ? -2.039 23.953 21.656 1 35.16 107 ASP B N 1
ATOM 1711 C CA . ASP B 1 107 ? -2.408 25.203 22.297 1 35.16 107 ASP B CA 1
ATOM 1712 C C . ASP B 1 107 ? -1.208 25.828 23.016 1 35.16 107 ASP B C 1
ATOM 1714 O O . ASP B 1 107 ? -0.696 25.266 23.984 1 35.16 107 ASP B O 1
ATOM 1718 N N . SER B 1 108 ? -0.23 26.375 22.344 1 36.78 108 SER B N 1
ATOM 1719 C CA . SER B 1 108 ? 0.616 27.422 22.891 1 36.78 108 SER B CA 1
ATOM 1720 C C . SER B 1 108 ? -0.176 28.344 23.828 1 36.78 108 SER B C 1
ATOM 1722 O O . SER B 1 108 ? -0.7 29.359 23.391 1 36.78 108 SER B O 1
ATOM 1724 N N . PHE B 1 109 ? -1.254 27.906 24.594 1 33 109 PHE B N 1
ATOM 1725 C CA . PHE B 1 109 ? -1.556 28.891 25.625 1 33 109 PHE B CA 1
ATOM 1726 C C . PHE B 1 109 ? -0.349 29.125 26.516 1 33 109 PHE B C 1
ATOM 1728 O O . PHE B 1 109 ? -0.116 28.359 27.453 1 33 109 PHE B O 1
ATOM 1735 N N . ALA B 1 110 ? 0.907 29.172 26.031 1 31.39 110 ALA B N 1
ATOM 1736 C CA . ALA B 1 110 ? 1.791 29.938 26.906 1 31.39 110 ALA B CA 1
ATOM 1737 C C . ALA B 1 110 ? 1.238 31.344 27.156 1 31.39 110 ALA B C 1
ATOM 1739 O O . ALA B 1 110 ? 1.281 32.188 26.266 1 31.39 110 ALA B O 1
ATOM 1740 N N . GLN B 1 111 ? 0.012 31.516 27.828 1 25.59 111 GLN B N 1
ATOM 1741 C CA . GLN B 1 111 ? -0.139 32.844 28.438 1 25.59 111 GLN B CA 1
ATOM 1742 C C . GLN B 1 111 ? 1.08 33.188 29.281 1 25.59 111 GLN B C 1
ATOM 1744 O O . GLN B 1 111 ? 1.789 32.312 29.766 1 25.59 111 GLN B O 1
ATOM 1749 N N . TRP B 1 112 ? 1.249 34.688 29.375 1 23.92 112 TRP B N 1
ATOM 1750 C CA . TRP B 1 112 ? 1.806 35.562 30.391 1 23.92 112 TRP B CA 1
ATOM 1751 C C . TRP B 1 112 ? 1.117 35.344 31.734 1 23.92 112 TRP B C 1
ATOM 1753 O O . TRP B 1 112 ? -0.058 34.969 31.797 1 23.92 112 TRP B O 1
#

InterPro domains:
  IPR000008 C2 domain [PF00168] (6-49)
  IPR035892 C2 domain superfamily [G3DSA:2.60.40.150] (1-58)
  IPR035892 C2 domain superfamily [SSF49562] (3-53)